Protein AF-A0A6G1CKS7-F1 (afdb_monomer)

pLDDT: mean 74.45, std 18.87, range [28.17, 95.81]

Organism: NCBI:txid110450

Secondary structure (DSSP, 8-state):
-----HHHHHHHHHHHHHHHHHHHHHHHHHHHHHHHHHHHTT-S-----EE--SS-TT-EE-HHHHHHHHHHHHHHHHHH--HHHHHHHHHHHHHHHHHHHHHHHHHHHHHTS---HHHHHHHHHHHHHHHHHHHHHHHTTHHHH--HHHHHHHHHHHHHHHHHHHHHHHHHHHHHT-B-HHHHHHHGGGS-PEEEEEEEEEE-S-SSSB-HHHHHHHHH--EEEEEEEEE-----S-S---------------

InterPro domains:
  IPR003855 Potassium transporter [PTHR30540] (6-242)
  IPR053951 K+ potassium transporter, integral membrane domain [PF02705] (7-181)

Foldseek 3Di:
DDPDDPVVVVVVVVVVVVVVVVVVVVVLLVVQVVQVVLVVVQLAPDFDWDDPDPPDPRPTDGPVSVVVVVVVVVCLCVVQVDPVLVVLQVLLLVLVVQLVVLVVVLVCCCPVVVDDVVVSVVSCVVRVVVSVVSNVVSVVCCVPRHCVVVVVVVVSNVNSVVSSVVVVVVVVVQVVLFDAVVVVLVCVVVLQAAEDADEAEAEDQDPHGDGNVVVVVSNPDRYDYQHYFYDHDDDDPDPDDDPDPPDPPRPRSD

Solvent-accessible surface area (backbone atoms only — not comparable to full-atom values): 14897 Å² total; per-residue (Å²): 143,75,97,62,61,73,74,56,54,57,52,53,52,53,52,52,52,52,48,54,54,53,53,50,54,52,50,55,54,49,49,49,53,52,52,52,53,36,34,74,70,50,33,39,77,91,71,75,73,46,73,79,46,98,85,46,101,76,54,69,45,44,67,68,59,53,53,52,51,51,53,51,50,50,49,51,54,69,69,58,74,40,70,68,45,50,51,46,24,48,50,40,48,52,40,51,53,50,50,53,50,53,53,50,49,46,49,42,41,49,75,74,66,62,53,60,69,66,59,48,50,50,49,45,51,63,52,46,50,56,45,50,53,52,36,51,63,37,55,76,44,27,91,84,52,30,50,63,51,56,52,52,49,51,53,53,50,49,54,30,50,54,43,28,51,52,51,52,51,50,52,51,50,48,63,74,45,49,40,51,63,68,60,56,62,69,46,53,82,78,60,74,67,44,76,40,97,45,78,42,80,45,80,38,92,50,95,73,58,44,60,48,67,55,59,56,49,60,76,74,44,67,68,40,50,72,42,65,47,71,46,55,84,76,92,64,103,57,98,76,70,79,91,70,82,82,63,83,68,78,71,78,86,124

Radius of gyration: 27.32 Å; Cα contacts (8 Å, |Δi|>4): 188; chains: 1; bounding box: 61×49×84 Å

Sequence (254 aa):
MTEYCPSIFWLVLVIATLEAIVGSQAVISATFSIVRQCTALGCFPRVKIVHTSRRIHGQIYSLEINWILMLLCIAITVGLRDTTLIGNTYRMACAGVMLVTTLLMALVIVFVWQYNRLVVALFLAAFGVMEAVYLSAALMKVPQDGWLPLALALVFIAVMYMWHYGTWRKHLFDVQRKVFLKWIHALGPSLGIVHVPRIDLIYTELSTGVLAIFSHFVTNLPAFHQVRVFICVKAIPVPHVRITVIAVSCGSMV

Mean predicted aligned error: 13.61 Å

Structure (mmCIF, N/CA/C/O backbone):
data_AF-A0A6G1CKS7-F1
#
_entry.id   AF-A0A6G1CKS7-F1
#
loop_
_atom_site.group_PDB
_atom_site.id
_atom_site.type_symbol
_atom_site.label_atom_id
_atom_site.label_alt_id
_atom_site.label_comp_id
_atom_site.label_asym_id
_atom_site.label_entity_id
_atom_site.label_seq_id
_atom_site.pdbx_PDB_ins_code
_atom_site.Cartn_x
_atom_site.Cartn_y
_atom_site.Cartn_z
_atom_site.occupancy
_atom_site.B_iso_or_equiv
_atom_site.auth_seq_id
_atom_site.auth_comp_id
_atom_site.auth_asym_id
_atom_site.auth_atom_id
_atom_site.pdbx_PDB_model_num
ATOM 1 N N . MET A 1 1 ? 20.222 4.028 -30.682 1.00 43.31 1 MET A N 1
ATOM 2 C CA . MET A 1 1 ? 18.844 4.238 -30.187 1.00 43.31 1 MET A CA 1
ATOM 3 C C . MET A 1 1 ? 18.456 5.666 -30.546 1.00 43.31 1 MET A C 1
ATOM 5 O O . MET A 1 1 ? 18.898 6.564 -29.856 1.00 43.31 1 MET A O 1
ATOM 9 N N . THR A 1 2 ? 17.778 5.983 -31.645 1.00 49.41 2 THR A N 1
ATOM 10 C CA . THR A 1 2 ? 16.990 5.168 -32.587 1.00 49.41 2 THR A CA 1
ATOM 11 C C . THR A 1 2 ? 16.600 6.038 -33.788 1.00 49.41 2 THR A C 1
ATOM 13 O O . THR A 1 2 ? 16.132 7.156 -33.589 1.00 49.41 2 THR A O 1
ATOM 16 N N . GLU A 1 3 ? 16.725 5.498 -35.002 1.00 54.19 3 GLU A N 1
ATOM 17 C CA . GLU A 1 3 ? 16.068 5.982 -36.226 1.00 54.19 3 GLU A CA 1
ATOM 18 C C . GLU A 1 3 ? 14.567 5.638 -36.184 1.00 54.19 3 GLU A C 1
ATOM 20 O O . GLU A 1 3 ? 14.098 4.726 -36.862 1.00 54.19 3 GLU A O 1
ATOM 25 N N . TYR A 1 4 ? 13.789 6.320 -35.341 1.00 60.38 4 TYR A N 1
ATOM 26 C CA . TYR A 1 4 ? 12.331 6.260 -35.456 1.00 60.38 4 TYR A CA 1
ATOM 27 C C . TYR A 1 4 ? 11.858 7.323 -36.445 1.00 60.38 4 TYR A C 1
ATOM 29 O O . TYR A 1 4 ? 12.259 8.482 -36.360 1.00 60.38 4 TYR A O 1
ATOM 37 N N . CYS A 1 5 ? 10.965 6.936 -37.359 1.00 62.97 5 CYS A N 1
ATOM 38 C CA . CYS A 1 5 ? 10.245 7.880 -38.207 1.00 62.97 5 CYS A CA 1
ATOM 39 C C . CYS A 1 5 ? 9.555 8.922 -37.299 1.00 62.97 5 CYS A C 1
ATOM 41 O O . CYS A 1 5 ? 8.820 8.519 -36.389 1.00 62.97 5 CYS A O 1
ATOM 43 N N . PRO A 1 6 ? 9.769 10.237 -37.500 1.00 73.69 6 PRO A N 1
ATOM 44 C CA . PRO A 1 6 ? 9.383 11.276 -36.539 1.00 73.69 6 PRO A CA 1
ATOM 45 C C . PRO A 1 6 ? 7.889 11.255 -36.182 1.00 73.69 6 PRO A C 1
ATOM 47 O O . PRO A 1 6 ? 7.521 11.581 -35.058 1.00 73.69 6 PRO A O 1
ATOM 50 N N . SER A 1 7 ? 7.026 10.789 -37.088 1.00 77.38 7 SER A N 1
ATOM 51 C CA . SER A 1 7 ? 5.586 10.637 -36.848 1.00 77.38 7 SER A CA 1
ATOM 52 C C . SER A 1 7 ? 5.227 9.567 -35.804 1.00 77.38 7 SER A C 1
ATOM 54 O O . SER A 1 7 ? 4.257 9.741 -35.072 1.00 77.38 7 SER A O 1
ATOM 56 N N . ILE A 1 8 ? 5.992 8.474 -35.701 1.00 87.81 8 ILE A N 1
ATOM 57 C CA . ILE A 1 8 ? 5.702 7.376 -34.757 1.00 87.81 8 ILE A CA 1
ATOM 58 C C . ILE A 1 8 ? 6.125 7.760 -33.336 1.00 87.81 8 ILE A C 1
ATOM 60 O O . ILE A 1 8 ? 5.448 7.405 -32.375 1.00 87.81 8 ILE A O 1
ATOM 64 N N . PHE A 1 9 ? 7.204 8.535 -33.196 1.00 88.50 9 PHE A N 1
ATOM 65 C CA . PHE A 1 9 ? 7.691 8.996 -31.896 1.00 88.50 9 PHE A CA 1
ATOM 66 C C . PHE A 1 9 ? 6.619 9.773 -31.116 1.00 88.50 9 PHE A C 1
ATOM 68 O O . PHE A 1 9 ? 6.359 9.468 -29.952 1.00 88.50 9 PHE A O 1
ATOM 75 N N . TRP A 1 10 ? 5.942 10.722 -31.772 1.00 89.44 10 TRP A N 1
ATOM 76 C CA . TRP A 1 10 ? 4.875 11.511 -31.150 1.00 89.44 10 TRP A CA 1
ATOM 77 C C . TRP A 1 10 ? 3.680 10.654 -30.725 1.00 89.44 10 TRP A C 1
ATOM 79 O O . TRP A 1 10 ? 3.138 10.858 -29.641 1.00 89.44 10 TRP A O 1
ATOM 89 N N . LEU A 1 11 ? 3.304 9.661 -31.535 1.00 92.62 11 LEU A N 1
ATOM 90 C CA . LEU A 1 11 ? 2.228 8.731 -31.194 1.00 92.62 11 LEU A CA 1
ATOM 91 C C . LEU A 1 11 ? 2.574 7.908 -29.944 1.00 92.62 11 LEU A C 1
ATOM 93 O O . LEU A 1 11 ? 1.766 7.814 -29.022 1.00 92.62 11 LEU A O 1
ATOM 97 N N . VAL A 1 12 ? 3.785 7.345 -29.890 1.00 92.62 12 VAL A N 1
ATOM 98 C CA . VAL A 1 12 ? 4.252 6.544 -28.747 1.00 92.62 12 VAL A CA 1
ATOM 99 C C . VAL A 1 12 ? 4.326 7.389 -27.478 1.00 92.62 12 VAL A C 1
ATOM 101 O O . VAL A 1 12 ? 3.911 6.923 -26.419 1.00 92.62 12 VAL A O 1
ATOM 104 N N . LEU A 1 13 ? 4.780 8.642 -27.575 1.00 92.62 13 LEU A N 1
ATOM 105 C CA . LEU A 1 13 ? 4.823 9.562 -26.438 1.00 92.62 13 LEU A CA 1
ATOM 106 C C . LEU A 1 13 ? 3.422 9.836 -25.871 1.00 92.62 13 LEU A C 1
ATOM 108 O O . LEU A 1 13 ? 3.230 9.797 -24.654 1.00 92.62 13 LEU A O 1
ATOM 112 N N . VAL A 1 14 ? 2.433 10.075 -26.740 1.00 94.81 14 VAL A N 1
ATOM 113 C CA . VAL A 1 14 ? 1.043 10.314 -26.318 1.00 94.81 14 VAL A CA 1
ATOM 114 C C . VAL A 1 14 ? 0.466 9.075 -25.637 1.00 94.81 14 VAL A C 1
ATOM 116 O O . VAL A 1 14 ? -0.097 9.183 -24.550 1.00 94.81 14 VAL A O 1
ATOM 119 N N . ILE A 1 15 ? 0.653 7.892 -26.228 1.00 95.31 15 ILE A N 1
ATOM 120 C CA . ILE A 1 15 ? 0.149 6.633 -25.662 1.00 95.31 15 ILE A CA 1
ATOM 121 C C . ILE A 1 15 ? 0.813 6.332 -24.311 1.00 95.31 15 ILE A C 1
ATOM 123 O O . ILE A 1 15 ? 0.109 6.015 -23.356 1.00 95.31 15 ILE A O 1
ATOM 127 N N . ALA A 1 16 ? 2.136 6.486 -24.198 1.00 94.38 16 ALA A N 1
ATOM 128 C CA . ALA A 1 16 ? 2.861 6.279 -22.943 1.00 94.38 16 ALA A CA 1
ATOM 129 C C . ALA A 1 16 ? 2.392 7.241 -21.839 1.00 94.38 16 ALA A C 1
ATOM 131 O O . ALA A 1 16 ? 2.238 6.848 -20.686 1.00 94.38 16 ALA A O 1
ATOM 132 N N . THR A 1 17 ? 2.105 8.498 -22.191 1.00 94.62 17 THR A N 1
ATOM 133 C CA . THR A 1 17 ? 1.590 9.483 -21.228 1.00 94.62 17 THR A CA 1
ATOM 134 C C . THR A 1 17 ? 0.177 9.128 -20.761 1.00 94.62 17 THR A C 1
ATOM 136 O O . THR A 1 17 ? -0.125 9.224 -19.572 1.00 94.62 17 THR A O 1
ATOM 139 N N . LEU A 1 18 ? -0.694 8.685 -21.674 1.00 95.81 18 LEU A N 1
ATOM 140 C CA . LEU A 1 18 ? -2.044 8.231 -21.329 1.00 95.81 18 LEU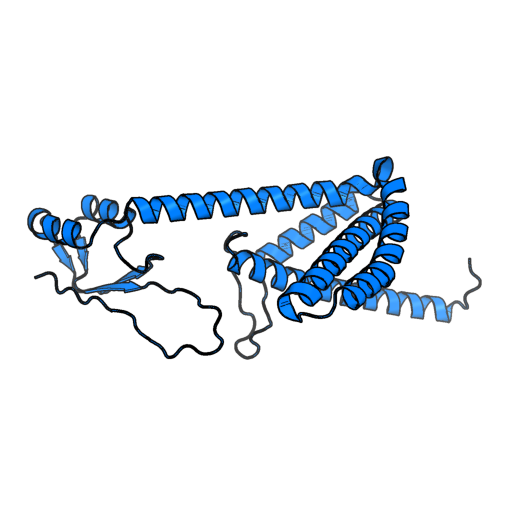 A CA 1
ATOM 141 C C . LEU A 1 18 ? -2.013 6.991 -20.428 1.00 95.81 18 LEU A C 1
ATOM 143 O O . LEU A 1 18 ? -2.764 6.929 -19.456 1.00 95.81 18 LEU A O 1
ATOM 147 N N . GLU A 1 19 ? -1.124 6.038 -20.710 1.00 95.69 19 GLU A N 1
ATOM 148 C CA . GLU A 1 19 ? -0.919 4.846 -19.882 1.00 95.69 19 GLU A CA 1
ATOM 149 C C . GLU A 1 19 ? -0.467 5.224 -18.465 1.00 95.69 19 GLU A C 1
ATOM 151 O O . GLU A 1 19 ? -1.100 4.801 -17.497 1.00 95.69 19 GLU A O 1
ATOM 156 N N . ALA A 1 20 ? 0.504 6.134 -18.331 1.00 93.62 20 ALA A N 1
ATOM 157 C CA . ALA A 1 20 ? 0.955 6.631 -17.032 1.00 93.62 20 ALA A CA 1
ATOM 158 C C . ALA A 1 20 ? -0.170 7.312 -16.223 1.00 93.62 20 ALA A C 1
ATOM 160 O O . ALA A 1 20 ? -0.253 7.143 -15.000 1.00 93.62 20 ALA A O 1
ATOM 161 N N . ILE A 1 21 ? -1.070 8.055 -16.884 1.00 95.25 21 ILE A N 1
ATOM 162 C CA . ILE A 1 21 ? -2.237 8.680 -16.236 1.00 95.25 21 ILE A CA 1
ATOM 163 C C . ILE A 1 21 ? -3.204 7.606 -15.724 1.00 95.25 21 ILE A C 1
ATOM 165 O O . ILE A 1 21 ? -3.618 7.655 -14.563 1.00 95.25 21 ILE A O 1
ATOM 169 N N . VAL A 1 22 ? -3.546 6.621 -16.560 1.00 95.69 22 VAL A N 1
ATOM 170 C CA . VAL A 1 22 ? -4.466 5.534 -16.189 1.00 95.69 22 VAL A CA 1
ATOM 171 C C . VAL A 1 22 ? -3.877 4.675 -15.067 1.00 95.69 22 VAL A C 1
ATOM 173 O O . VAL A 1 22 ? -4.571 4.393 -14.086 1.00 95.69 22 VAL A O 1
ATOM 176 N N . GLY A 1 23 ? -2.592 4.324 -15.155 1.00 94.00 23 GLY A N 1
ATOM 177 C CA . GLY A 1 23 ? -1.876 3.579 -14.120 1.00 94.00 23 GLY A CA 1
ATOM 178 C C . GLY A 1 23 ? -1.866 4.316 -12.780 1.00 94.00 23 GLY A C 1
ATOM 179 O O . GLY A 1 23 ? -2.170 3.726 -11.742 1.00 94.00 23 GLY A O 1
ATOM 180 N N . SER A 1 24 ? -1.627 5.631 -12.794 1.00 93.44 24 SER A N 1
ATOM 181 C CA . SER A 1 24 ? -1.665 6.460 -11.581 1.00 93.44 24 SER A CA 1
ATOM 182 C C . SER A 1 24 ? -3.048 6.451 -10.919 1.00 93.44 24 SER A C 1
ATOM 184 O O . SER A 1 24 ? -3.152 6.288 -9.702 1.00 93.44 24 SER A O 1
ATOM 186 N N . GLN A 1 25 ? -4.124 6.557 -11.707 1.00 92.50 25 GLN A N 1
ATOM 187 C CA . GLN A 1 25 ? -5.495 6.491 -11.185 1.00 92.50 25 GLN A CA 1
ATOM 188 C C . GLN A 1 25 ? -5.820 5.122 -10.575 1.00 92.50 25 GLN A C 1
ATOM 190 O O . GLN A 1 25 ? -6.440 5.049 -9.509 1.00 92.50 25 GLN A O 1
ATOM 195 N N . ALA A 1 26 ? -5.368 4.037 -11.209 1.00 92.06 26 ALA A N 1
ATOM 196 C CA . ALA A 1 26 ? -5.554 2.686 -10.693 1.00 92.06 26 ALA A CA 1
ATOM 197 C C . ALA A 1 26 ? -4.869 2.499 -9.328 1.00 92.06 26 ALA A C 1
ATOM 199 O O . ALA A 1 26 ? -5.488 1.971 -8.401 1.00 92.06 26 ALA A O 1
ATOM 200 N N . VAL A 1 27 ? -3.633 2.989 -9.171 1.00 92.50 27 VAL A N 1
ATOM 201 C CA . VAL A 1 27 ? -2.888 2.910 -7.903 1.00 92.50 27 VAL A CA 1
ATOM 202 C C . VAL A 1 27 ? -3.582 3.707 -6.799 1.00 92.50 27 VAL A C 1
ATOM 204 O O . VAL A 1 27 ? -3.787 3.168 -5.713 1.00 92.50 27 VAL A O 1
ATOM 207 N N . ILE A 1 28 ? -4.023 4.940 -7.076 1.00 91.44 28 ILE A N 1
ATOM 208 C CA . ILE A 1 28 ? -4.738 5.777 -6.095 1.00 91.44 28 ILE A CA 1
ATOM 209 C C . ILE A 1 28 ? -6.006 5.065 -5.599 1.00 91.44 28 ILE A C 1
ATOM 211 O O . ILE A 1 28 ? -6.234 4.941 -4.391 1.00 91.44 28 ILE A O 1
ATOM 215 N N . SER A 1 29 ? -6.810 4.528 -6.523 1.00 89.75 29 SER A N 1
ATOM 216 C CA . SER A 1 29 ? -8.027 3.788 -6.173 1.00 89.75 29 SER A CA 1
ATOM 217 C C . SER A 1 29 ? -7.725 2.506 -5.386 1.00 89.75 29 SER A C 1
ATOM 219 O O . SER A 1 29 ? -8.446 2.175 -4.440 1.00 89.75 29 SER A O 1
ATOM 221 N N . ALA A 1 30 ? -6.660 1.781 -5.744 1.00 90.19 30 ALA A N 1
ATOM 222 C CA . ALA A 1 30 ? -6.229 0.588 -5.021 1.00 90.19 30 ALA A CA 1
ATOM 223 C C . ALA A 1 30 ? -5.808 0.927 -3.582 1.00 90.19 30 ALA A C 1
ATOM 225 O O . ALA A 1 30 ? -6.226 0.243 -2.644 1.00 90.19 30 ALA A O 1
ATOM 226 N N . THR A 1 31 ? -5.068 2.024 -3.379 1.00 91.12 31 THR A N 1
ATOM 227 C CA . THR A 1 31 ? -4.674 2.492 -2.044 1.00 91.12 31 THR A CA 1
ATOM 228 C C . THR A 1 31 ? -5.889 2.789 -1.168 1.00 91.12 31 THR A C 1
ATOM 230 O O . THR A 1 31 ? -5.916 2.367 -0.012 1.00 91.12 31 THR A O 1
ATOM 233 N N . PHE A 1 32 ? -6.931 3.441 -1.695 1.00 88.06 32 PHE A N 1
ATOM 234 C CA . PHE A 1 32 ? -8.156 3.695 -0.924 1.00 88.06 32 PHE A CA 1
ATOM 235 C C . PHE A 1 32 ? -8.834 2.401 -0.454 1.00 88.06 32 PHE A C 1
ATOM 237 O O . PHE A 1 32 ? -9.297 2.323 0.687 1.00 88.06 32 PHE A O 1
ATOM 244 N N . SER A 1 33 ? -8.853 1.363 -1.297 1.00 87.69 33 SER A N 1
ATOM 245 C CA . SER A 1 33 ? -9.401 0.055 -0.925 1.00 87.69 33 SER A CA 1
ATOM 246 C C . SER A 1 33 ? -8.571 -0.632 0.165 1.00 87.69 33 SER A C 1
ATOM 248 O O . SER A 1 33 ? -9.143 -1.122 1.143 1.00 87.69 33 SER A O 1
ATOM 250 N N . ILE A 1 34 ? -7.238 -0.621 0.038 1.00 89.38 34 ILE A N 1
ATOM 251 C CA . ILE A 1 34 ? -6.319 -1.224 1.018 1.00 89.38 34 ILE A CA 1
ATOM 252 C C . ILE A 1 34 ? -6.445 -0.517 2.370 1.00 89.38 34 ILE A C 1
ATOM 254 O O . ILE A 1 34 ? -6.634 -1.175 3.389 1.00 89.38 34 ILE A O 1
ATOM 258 N N . VAL A 1 35 ? -6.438 0.820 2.397 1.00 88.25 35 VAL A N 1
ATOM 259 C CA . VAL A 1 35 ? -6.603 1.588 3.643 1.00 88.25 35 VAL A CA 1
ATOM 260 C C . VAL A 1 35 ? -7.935 1.259 4.313 1.00 88.25 35 VAL A C 1
ATOM 262 O O . VAL A 1 35 ? -7.966 1.019 5.518 1.00 88.25 35 VAL A O 1
ATOM 265 N N . ARG A 1 36 ? -9.031 1.159 3.548 1.00 83.69 36 ARG A N 1
ATOM 266 C CA . ARG A 1 36 ? -10.333 0.747 4.093 1.00 83.69 36 ARG A CA 1
ATOM 267 C C . ARG A 1 36 ? -10.268 -0.648 4.724 1.00 83.69 36 ARG A C 1
ATOM 269 O O . ARG A 1 36 ? -10.826 -0.842 5.802 1.00 83.69 36 ARG A O 1
ATOM 276 N N . GLN A 1 37 ? -9.612 -1.607 4.068 1.00 86.31 37 GLN A N 1
ATOM 277 C CA . GLN A 1 37 ? -9.426 -2.959 4.611 1.00 86.31 37 GLN A CA 1
ATOM 278 C C . GLN A 1 37 ? -8.604 -2.926 5.911 1.00 86.31 37 GLN A C 1
ATOM 280 O O . GLN A 1 37 ? -9.008 -3.534 6.899 1.00 86.31 37 GLN A O 1
ATOM 285 N N . CYS A 1 38 ? -7.525 -2.142 5.964 1.00 85.50 38 CYS A N 1
ATOM 286 C CA . CYS A 1 38 ? -6.709 -1.970 7.169 1.00 85.50 38 CYS A CA 1
ATOM 287 C C . CYS A 1 38 ? -7.478 -1.304 8.325 1.00 85.50 38 CYS A C 1
ATOM 289 O O . CYS A 1 38 ? -7.347 -1.724 9.475 1.00 85.50 38 CYS A O 1
ATOM 291 N N . THR A 1 39 ? -8.310 -0.292 8.047 1.00 82.44 39 THR A N 1
ATOM 292 C CA . THR A 1 39 ? -9.179 0.331 9.061 1.00 82.44 39 THR A CA 1
ATOM 293 C C . THR A 1 39 ? -10.246 -0.648 9.559 1.00 82.44 39 THR A C 1
ATOM 295 O O . THR A 1 39 ? -10.532 -0.666 10.754 1.00 82.44 39 THR A O 1
ATOM 298 N N . ALA A 1 40 ? -10.804 -1.498 8.687 1.00 81.12 40 ALA A N 1
ATOM 299 C CA . ALA A 1 40 ? -11.761 -2.536 9.084 1.00 81.12 40 ALA A CA 1
ATOM 300 C C . ALA A 1 40 ? -11.136 -3.603 10.003 1.00 81.12 40 ALA A C 1
ATOM 302 O O . ALA A 1 40 ? -11.819 -4.126 10.879 1.00 81.12 40 ALA A O 1
ATOM 303 N N . LEU A 1 41 ? -9.836 -3.877 9.847 1.00 81.75 41 LEU A N 1
ATOM 304 C CA . LEU A 1 41 ? -9.054 -4.743 10.739 1.00 81.75 41 LEU A CA 1
ATOM 305 C C . LEU A 1 41 ? -8.611 -4.043 12.041 1.00 81.75 41 LEU A C 1
ATOM 307 O O . LEU A 1 41 ? -8.008 -4.677 12.901 1.00 81.75 41 LEU A O 1
ATOM 311 N N . GLY A 1 42 ? -8.886 -2.743 12.210 1.00 76.81 42 GLY A N 1
ATOM 312 C CA . GLY A 1 42 ? -8.457 -1.963 13.379 1.00 76.81 42 GLY A CA 1
ATOM 313 C C . GLY A 1 42 ? -6.961 -1.619 13.398 1.00 76.81 42 GLY A C 1
ATOM 314 O O . GLY A 1 42 ? -6.458 -1.102 14.395 1.00 76.81 42 GLY A O 1
ATOM 315 N N . CYS A 1 43 ? -6.243 -1.877 12.302 1.00 76.69 43 CYS A N 1
ATOM 316 C CA . CYS A 1 43 ? -4.803 -1.646 12.184 1.00 76.69 43 CYS A CA 1
ATOM 317 C C . CYS A 1 43 ? -4.454 -0.210 11.762 1.00 76.69 43 CYS A C 1
ATOM 319 O O . CYS A 1 43 ? -3.301 0.193 11.867 1.00 76.69 43 CYS A O 1
ATOM 321 N N . PHE A 1 44 ? -5.428 0.574 11.296 1.00 79.12 44 PHE A N 1
ATOM 322 C CA . PHE A 1 44 ? -5.202 1.928 10.789 1.00 79.12 44 PHE A CA 1
ATOM 323 C C . PHE A 1 44 ? -6.150 2.943 11.445 1.00 79.12 44 PHE A C 1
ATOM 325 O O . PHE A 1 44 ? -7.301 2.583 11.733 1.00 79.12 44 PHE A O 1
ATOM 332 N N . PRO A 1 45 ? -5.721 4.206 11.660 1.00 75.62 45 PRO A N 1
ATOM 333 C CA . PRO A 1 45 ? -6.600 5.264 12.142 1.00 75.62 45 PRO A CA 1
ATOM 334 C C . PRO A 1 45 ? -7.867 5.400 11.308 1.00 75.62 45 PRO A C 1
ATOM 336 O O . PRO A 1 45 ? -7.882 5.135 10.105 1.00 75.62 45 PRO A O 1
ATOM 339 N N . ARG A 1 46 ? -8.960 5.807 11.965 1.00 66.75 46 ARG A N 1
ATOM 340 C CA . ARG A 1 46 ? -10.232 6.040 11.278 1.00 66.75 46 ARG A CA 1
ATOM 341 C C . ARG A 1 46 ? -10.074 7.244 10.359 1.00 66.75 46 ARG A C 1
ATOM 343 O O . ARG A 1 46 ? -10.038 8.380 10.819 1.00 66.75 46 ARG A O 1
ATOM 350 N N . VAL A 1 47 ? -9.990 6.977 9.062 1.00 68.88 47 VAL A N 1
ATOM 351 C CA . VAL A 1 47 ? -9.944 8.010 8.030 1.00 68.88 47 VAL A CA 1
ATOM 352 C C . VAL A 1 47 ? -11.371 8.390 7.642 1.00 68.88 47 VAL A C 1
ATOM 354 O O . VAL A 1 47 ? -12.251 7.531 7.554 1.00 68.88 47 VAL A O 1
ATOM 357 N N . LYS A 1 48 ? -11.626 9.684 7.428 1.00 58.47 48 LYS A N 1
ATOM 358 C CA . LYS A 1 48 ? -12.942 10.176 7.011 1.00 58.47 48 LYS A CA 1
ATOM 359 C C . LYS A 1 48 ? -13.217 9.752 5.567 1.00 58.47 48 LYS A C 1
ATOM 361 O O . LYS A 1 48 ? -12.673 10.324 4.628 1.00 58.47 48 LYS A O 1
ATOM 366 N N . ILE A 1 49 ? -14.088 8.762 5.401 1.00 60.66 49 ILE A N 1
ATOM 367 C CA . ILE A 1 49 ? -14.511 8.280 4.087 1.00 60.66 49 ILE A CA 1
ATOM 368 C C . ILE A 1 49 ? -15.641 9.173 3.573 1.00 60.66 49 ILE A C 1
ATOM 370 O O . ILE A 1 49 ? -16.705 9.254 4.192 1.00 60.66 49 ILE A O 1
ATOM 374 N N . VAL A 1 50 ? -15.426 9.826 2.431 1.00 60.66 50 VAL A N 1
ATOM 375 C CA . VAL A 1 50 ? -16.483 10.546 1.717 1.00 60.66 50 VAL A CA 1
ATOM 376 C C . VAL A 1 50 ? -17.028 9.613 0.641 1.00 60.66 50 VAL A C 1
ATOM 378 O O . VAL A 1 50 ? -16.316 9.188 -0.267 1.00 60.66 50 VAL A O 1
ATOM 381 N N . HIS A 1 51 ? -18.305 9.258 0.761 1.00 54.44 51 HIS A N 1
ATOM 382 C CA . HIS A 1 51 ? -18.991 8.467 -0.255 1.00 54.44 51 HIS A CA 1
ATOM 383 C C . HIS A 1 51 ? -19.398 9.404 -1.393 1.00 54.44 51 HIS A C 1
ATOM 385 O O . HIS A 1 51 ? -20.364 10.153 -1.266 1.00 54.44 51 HIS A O 1
ATOM 391 N N . THR A 1 52 ? -18.647 9.383 -2.494 1.00 51.81 52 THR A N 1
ATOM 392 C CA . THR A 1 52 ? -18.861 10.295 -3.632 1.00 51.81 52 THR A CA 1
ATOM 393 C C . THR A 1 52 ? -20.129 9.959 -4.431 1.00 51.81 52 THR A C 1
ATOM 395 O O . THR A 1 52 ? -20.644 10.816 -5.142 1.00 51.81 52 THR A O 1
ATOM 398 N N . SER A 1 53 ? -20.697 8.751 -4.299 1.00 43.62 53 SER A N 1
ATOM 399 C CA . SER A 1 53 ? -21.926 8.366 -5.009 1.00 43.62 53 SER A CA 1
ATOM 400 C C . SER A 1 53 ? -22.872 7.509 -4.163 1.00 43.62 53 SER A C 1
ATOM 402 O O . SER A 1 53 ? -22.463 6.521 -3.559 1.00 43.62 53 SER A O 1
ATOM 404 N N . ARG A 1 54 ? -24.172 7.849 -4.172 1.00 45.88 54 ARG A N 1
ATOM 405 C CA . ARG A 1 54 ? -25.258 7.055 -3.555 1.00 45.88 54 ARG A CA 1
ATOM 406 C C . ARG A 1 54 ? -25.604 5.773 -4.332 1.00 45.88 54 ARG A C 1
ATOM 408 O O . ARG A 1 54 ? -26.283 4.917 -3.776 1.00 45.88 54 ARG A O 1
ATOM 415 N N . ARG A 1 55 ? -25.191 5.641 -5.603 1.00 41.97 55 ARG A N 1
ATOM 416 C CA . ARG A 1 55 ? -25.577 4.510 -6.478 1.00 41.97 55 ARG A CA 1
ATOM 417 C C . ARG A 1 55 ? -24.522 3.407 -6.596 1.00 41.97 55 ARG A C 1
ATOM 419 O O . ARG A 1 55 ? -24.889 2.284 -6.915 1.00 41.97 55 ARG A O 1
ATOM 426 N N . ILE A 1 56 ? -23.241 3.692 -6.345 1.00 48.28 56 ILE A N 1
ATOM 427 C CA . ILE A 1 56 ? -22.141 2.732 -6.547 1.00 48.28 56 ILE A CA 1
ATOM 428 C C . ILE A 1 56 ? -21.399 2.531 -5.224 1.00 48.28 56 ILE A C 1
ATOM 430 O O . ILE A 1 56 ? -20.610 3.375 -4.809 1.00 48.28 56 ILE A O 1
ATOM 434 N N . HIS A 1 57 ? -21.607 1.377 -4.585 1.00 47.34 57 HIS A N 1
ATOM 435 C CA . HIS A 1 57 ? -20.999 0.986 -3.299 1.00 47.34 57 HIS A CA 1
ATOM 436 C C . HIS A 1 57 ? -19.467 0.742 -3.342 1.00 47.34 57 HIS A C 1
ATOM 438 O O . HIS A 1 57 ? -18.893 0.211 -2.393 1.00 47.34 57 HIS A O 1
ATOM 444 N N . GLY A 1 58 ? -18.788 1.132 -4.426 1.00 51.03 58 GLY A N 1
ATOM 445 C CA . GLY A 1 58 ? -17.344 0.950 -4.632 1.00 51.03 58 GLY A CA 1
ATOM 446 C C . GLY A 1 58 ? -16.549 2.241 -4.839 1.00 51.03 58 GLY A C 1
ATOM 447 O O . GLY A 1 58 ? -15.323 2.193 -4.831 1.00 51.03 58 GLY A O 1
ATOM 448 N N . GLN A 1 59 ? -17.207 3.394 -5.004 1.00 53.16 59 GLN A N 1
ATOM 449 C CA . GLN A 1 59 ? -16.519 4.656 -5.289 1.00 53.16 59 GLN A CA 1
ATOM 450 C C . GLN A 1 59 ? -16.166 5.375 -3.980 1.00 53.16 59 GLN A C 1
ATOM 452 O O . GLN A 1 59 ? -16.895 6.234 -3.481 1.00 53.16 59 GLN A O 1
ATOM 457 N N . ILE A 1 60 ? -15.058 4.939 -3.386 1.00 66.88 60 ILE A N 1
ATOM 458 C CA . ILE A 1 60 ? -14.554 5.413 -2.097 1.00 66.88 60 ILE A CA 1
ATOM 459 C C . ILE A 1 60 ? -13.505 6.478 -2.372 1.00 66.88 60 ILE A C 1
ATOM 461 O O . ILE A 1 60 ? -12.451 6.175 -2.921 1.00 66.88 60 ILE A O 1
ATOM 465 N N . TYR A 1 61 ? -13.790 7.717 -1.981 1.00 73.56 61 TYR A N 1
ATOM 466 C CA . TYR A 1 61 ? -12.824 8.805 -2.044 1.00 73.56 61 TYR A CA 1
ATOM 467 C C . TYR A 1 61 ? -12.435 9.227 -0.629 1.00 73.56 61 TYR A C 1
ATOM 469 O O . TYR A 1 61 ? -13.289 9.454 0.234 1.00 73.56 61 TYR A O 1
ATOM 477 N N . SER A 1 62 ? -11.130 9.329 -0.386 1.00 77.62 62 SER A N 1
ATOM 478 C CA . SER A 1 62 ? -10.587 9.772 0.894 1.00 77.62 62 SER A CA 1
ATOM 479 C C . SER A 1 62 ? -9.604 10.912 0.674 1.00 77.62 62 SER A C 1
ATOM 481 O O . SER A 1 62 ? -8.497 10.699 0.179 1.00 77.62 62 SER A O 1
ATOM 483 N N . LEU A 1 63 ? -10.013 12.120 1.071 1.00 80.25 63 LEU A N 1
ATOM 484 C CA . LEU A 1 63 ? -9.242 13.344 0.856 1.00 80.25 63 LEU A CA 1
ATOM 485 C C . LEU A 1 63 ? -7.861 13.274 1.526 1.00 80.25 63 LEU A C 1
ATOM 487 O O . LEU A 1 63 ? -6.859 13.562 0.882 1.00 80.25 63 LEU A O 1
ATOM 491 N N . GLU A 1 64 ? -7.804 12.809 2.776 1.00 83.75 64 GLU A N 1
ATOM 492 C CA . GLU A 1 64 ? -6.558 12.697 3.552 1.00 83.75 64 GLU A CA 1
ATOM 493 C C . GLU A 1 64 ? -5.525 11.789 2.870 1.00 83.75 64 GLU A C 1
ATOM 495 O O . GLU A 1 64 ? -4.351 12.129 2.760 1.00 83.75 64 GLU A O 1
ATOM 500 N N . ILE A 1 65 ? -5.967 10.638 2.349 1.00 87.75 65 ILE A N 1
ATOM 501 C CA . ILE A 1 65 ? -5.068 9.667 1.708 1.00 87.75 65 ILE A CA 1
ATOM 502 C C . ILE A 1 65 ? -4.549 10.213 0.381 1.00 87.75 65 ILE A C 1
ATOM 504 O O . ILE A 1 65 ? -3.382 10.010 0.062 1.00 87.75 65 ILE A O 1
ATOM 508 N N . ASN A 1 66 ? -5.380 10.944 -0.366 1.00 90.75 66 ASN A N 1
ATOM 509 C CA . ASN A 1 66 ? -4.954 11.582 -1.607 1.00 90.75 66 ASN A CA 1
ATOM 510 C C . ASN A 1 66 ? -3.850 12.626 -1.368 1.00 90.75 66 ASN A C 1
ATOM 512 O O . ASN A 1 66 ? -2.860 12.652 -2.094 1.00 90.75 66 ASN A O 1
ATOM 516 N N . TRP A 1 67 ? -3.981 13.446 -0.319 1.00 89.88 67 TRP A N 1
ATOM 517 C CA . TRP A 1 67 ? -2.944 14.411 0.060 1.00 89.88 67 TRP A CA 1
ATOM 518 C C . TRP A 1 67 ? -1.650 13.732 0.520 1.00 89.88 67 TRP A C 1
ATOM 520 O O . TRP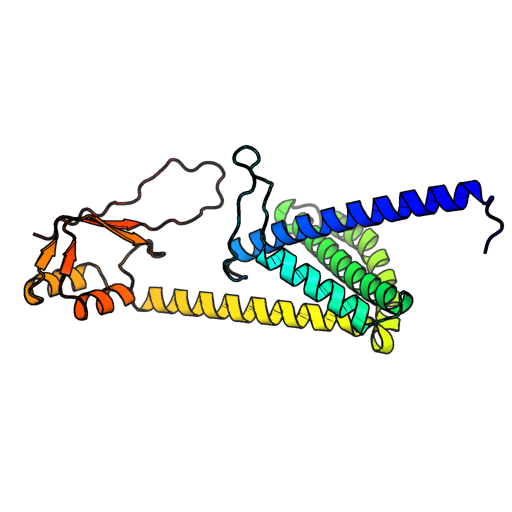 A 1 67 ? -0.569 14.151 0.108 1.00 89.88 67 TRP A O 1
ATOM 530 N N . ILE A 1 68 ? -1.745 12.658 1.311 1.00 91.19 68 ILE A N 1
ATOM 531 C CA . ILE A 1 68 ? -0.575 11.875 1.741 1.00 91.19 68 ILE A CA 1
ATOM 532 C C . ILE A 1 68 ? 0.132 11.239 0.536 1.00 91.19 68 ILE A C 1
ATOM 534 O O . ILE A 1 68 ? 1.354 11.330 0.436 1.00 91.19 68 ILE A O 1
ATOM 538 N N . LEU A 1 69 ? -0.619 10.633 -0.392 1.00 91.88 69 LEU A N 1
ATOM 539 C CA . LEU A 1 69 ? -0.084 10.065 -1.634 1.00 91.88 69 LEU A CA 1
ATOM 540 C C . LEU A 1 69 ? 0.639 11.130 -2.460 1.00 91.88 69 LEU A C 1
ATOM 542 O O . LEU A 1 69 ? 1.769 10.907 -2.883 1.00 91.88 69 LEU A O 1
ATOM 546 N N . MET A 1 70 ? 0.021 12.300 -2.641 1.00 92.88 70 MET A N 1
ATOM 547 C CA . MET A 1 70 ? 0.627 13.406 -3.379 1.00 92.88 70 MET A CA 1
ATOM 548 C C . MET A 1 70 ? 1.940 13.866 -2.734 1.00 92.88 70 MET A C 1
ATOM 550 O O . MET A 1 70 ? 2.951 13.981 -3.426 1.00 92.88 70 MET A O 1
ATOM 554 N N . LEU A 1 71 ? 1.948 14.088 -1.415 1.00 94.44 71 LEU A N 1
ATOM 555 C CA . LEU A 1 71 ? 3.147 14.500 -0.683 1.00 94.44 71 LEU A CA 1
ATOM 556 C C . LEU A 1 71 ? 4.265 13.455 -0.805 1.00 94.44 71 LEU A C 1
ATOM 558 O O . LEU A 1 71 ? 5.415 13.812 -1.046 1.00 94.44 71 LEU A O 1
ATOM 562 N N . LEU A 1 72 ? 3.924 12.171 -0.673 1.00 92.50 72 LEU A N 1
ATOM 563 C CA . LEU A 1 72 ? 4.875 11.068 -0.773 1.00 92.50 72 LEU A CA 1
ATOM 564 C C . LEU A 1 72 ? 5.459 10.945 -2.186 1.00 92.50 72 LEU A C 1
ATOM 566 O O . LEU A 1 72 ? 6.671 10.796 -2.326 1.00 92.50 72 LEU A O 1
ATOM 570 N N . CYS A 1 73 ? 4.633 11.061 -3.229 1.00 92.19 73 CYS A N 1
ATOM 571 C CA . CYS A 1 73 ? 5.101 11.073 -4.615 1.00 92.19 73 CYS A CA 1
ATOM 572 C C . CYS A 1 73 ? 6.074 12.231 -4.863 1.00 92.19 73 CYS A C 1
ATOM 574 O O . CYS A 1 73 ? 7.171 11.998 -5.363 1.00 92.19 73 CYS A O 1
ATOM 576 N N . ILE A 1 74 ? 5.723 13.455 -4.450 1.00 94.12 74 ILE A N 1
ATOM 577 C CA . ILE A 1 74 ? 6.602 14.627 -4.589 1.00 94.12 74 ILE A CA 1
ATOM 578 C C . ILE A 1 74 ? 7.913 14.411 -3.824 1.00 94.12 74 ILE A C 1
ATOM 580 O O . ILE A 1 74 ? 8.986 14.655 -4.373 1.00 94.12 74 ILE A O 1
ATOM 584 N N . ALA A 1 75 ? 7.850 13.916 -2.585 1.00 92.50 75 ALA A N 1
ATOM 585 C CA . ALA A 1 75 ? 9.032 13.660 -1.766 1.00 92.50 75 ALA A CA 1
ATOM 586 C C . ALA A 1 75 ? 9.978 12.633 -2.410 1.00 92.50 75 ALA A C 1
ATOM 588 O O . ALA A 1 75 ? 11.187 12.853 -2.439 1.00 92.50 75 ALA A O 1
ATOM 589 N N . ILE A 1 76 ? 9.442 11.544 -2.972 1.00 91.12 76 ILE A N 1
ATOM 590 C CA . ILE A 1 76 ? 10.228 10.512 -3.666 1.00 91.12 76 ILE A CA 1
ATOM 591 C C . ILE A 1 76 ? 10.848 11.083 -4.948 1.00 91.12 76 ILE A C 1
ATOM 593 O O . ILE A 1 76 ? 12.048 10.916 -5.168 1.00 91.12 76 ILE A O 1
ATOM 597 N N . THR A 1 77 ? 10.074 11.798 -5.771 1.00 91.12 77 THR A N 1
ATOM 598 C CA . THR A 1 77 ? 10.574 12.391 -7.022 1.00 91.12 77 THR A CA 1
ATOM 599 C C . THR A 1 77 ? 11.667 13.433 -6.765 1.00 91.12 77 THR A C 1
ATOM 601 O O . THR A 1 77 ? 12.699 13.417 -7.433 1.00 91.12 77 THR A O 1
ATOM 604 N N . VAL A 1 78 ? 11.481 14.312 -5.775 1.00 91.56 78 VAL A N 1
ATOM 605 C CA . VAL A 1 78 ? 12.457 15.357 -5.415 1.00 91.56 78 VAL A CA 1
ATOM 606 C C . VAL A 1 78 ? 13.670 14.789 -4.674 1.00 91.56 78 VAL A C 1
ATOM 60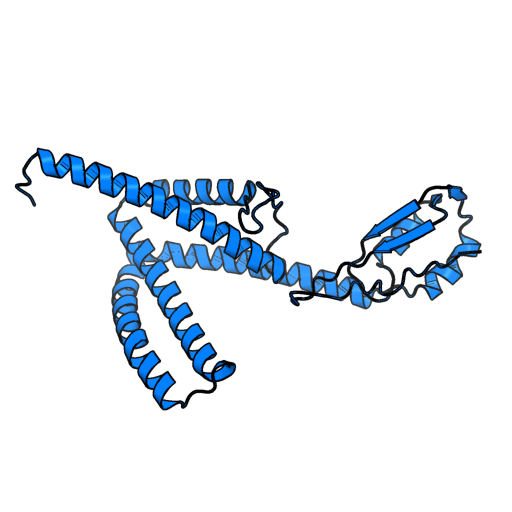8 O O . VAL A 1 78 ? 14.764 15.339 -4.809 1.00 91.56 78 VAL A O 1
ATOM 611 N N . GLY A 1 79 ? 13.486 13.723 -3.890 1.00 88.25 79 GLY A N 1
ATOM 612 C CA . GLY A 1 79 ? 14.537 13.097 -3.090 1.00 88.25 79 GLY A CA 1
ATOM 613 C C . GLY A 1 79 ? 15.503 12.245 -3.911 1.00 88.25 79 GLY A C 1
ATOM 614 O O . GLY A 1 79 ? 16.706 12.332 -3.694 1.00 88.25 79 GLY A O 1
ATOM 615 N N . LEU A 1 80 ? 14.998 11.454 -4.865 1.00 85.50 80 LEU A N 1
ATOM 616 C CA . LEU A 1 80 ? 15.838 10.584 -5.698 1.00 85.50 80 LEU A CA 1
ATOM 617 C C . LEU A 1 80 ? 16.442 11.314 -6.901 1.00 85.50 80 LEU A C 1
ATOM 619 O O . LEU A 1 80 ? 17.565 10.993 -7.261 1.00 85.50 80 LEU A O 1
ATOM 623 N N . ARG A 1 81 ? 15.722 12.273 -7.509 1.00 84.44 81 ARG A N 1
ATOM 624 C CA . ARG A 1 81 ? 16.096 13.087 -8.696 1.00 84.44 81 ARG A CA 1
ATOM 625 C C . ARG A 1 81 ? 16.520 12.337 -9.971 1.00 84.44 81 ARG A C 1
ATOM 627 O O . ARG A 1 81 ? 16.435 12.926 -11.043 1.00 84.44 81 ARG A O 1
ATOM 634 N N . ASP A 1 82 ? 16.872 11.058 -9.883 1.00 86.88 82 ASP A N 1
ATOM 635 C CA . ASP A 1 82 ? 17.275 10.194 -10.986 1.00 86.88 82 ASP A CA 1
ATOM 636 C C . ASP A 1 82 ? 16.222 9.124 -11.283 1.00 86.88 82 ASP A C 1
ATOM 638 O O . ASP A 1 82 ? 15.785 8.359 -10.415 1.00 86.88 82 ASP A O 1
ATOM 642 N N . THR A 1 83 ? 15.851 9.008 -12.557 1.00 87.00 83 THR A N 1
ATOM 643 C CA . THR A 1 83 ? 14.869 8.021 -13.035 1.00 87.00 83 THR A CA 1
ATOM 644 C C . THR A 1 83 ? 15.371 6.582 -12.908 1.00 87.00 83 THR A C 1
ATOM 646 O O . THR A 1 83 ? 14.578 5.665 -12.686 1.00 87.00 83 THR A O 1
ATOM 649 N N . THR A 1 84 ? 16.686 6.367 -12.986 1.00 86.88 84 THR A N 1
ATOM 650 C CA . THR A 1 84 ? 17.325 5.057 -12.796 1.00 86.88 84 THR A CA 1
ATOM 651 C C . THR A 1 84 ? 17.220 4.579 -11.347 1.00 86.88 84 THR A C 1
ATOM 653 O O . THR A 1 84 ? 16.889 3.411 -11.119 1.00 86.88 84 THR A O 1
ATOM 656 N N . LEU A 1 85 ? 17.426 5.480 -10.378 1.00 86.25 85 LEU A N 1
ATOM 657 C CA . LEU A 1 85 ? 17.288 5.204 -8.946 1.00 86.25 85 LEU A CA 1
ATOM 658 C C . LEU A 1 85 ? 15.829 4.913 -8.576 1.00 86.25 85 LEU A C 1
ATOM 660 O O . LEU A 1 85 ? 15.548 3.910 -7.914 1.00 86.25 85 LEU A O 1
ATOM 664 N N . ILE A 1 86 ? 14.891 5.726 -9.080 1.00 88.00 86 ILE A N 1
ATOM 665 C CA . ILE A 1 86 ? 13.444 5.510 -8.906 1.00 88.00 86 ILE A CA 1
ATOM 666 C C . ILE A 1 86 ? 13.037 4.142 -9.466 1.00 88.00 86 ILE A C 1
ATOM 668 O O . ILE A 1 86 ? 12.366 3.364 -8.785 1.00 88.00 86 ILE A O 1
ATOM 672 N N . GLY A 1 87 ? 13.487 3.807 -10.679 1.00 87.56 87 GLY A N 1
ATOM 673 C CA . GLY A 1 87 ? 13.202 2.515 -11.301 1.00 87.56 87 GLY A CA 1
ATOM 674 C C . GLY A 1 87 ? 13.772 1.339 -10.506 1.00 87.56 87 GLY A C 1
ATOM 675 O O . GLY A 1 87 ? 13.122 0.303 -10.374 1.00 87.56 87 GLY A O 1
ATOM 676 N N . ASN A 1 88 ? 14.964 1.487 -9.927 1.00 86.75 88 ASN A N 1
ATOM 677 C CA . ASN A 1 88 ? 15.564 0.440 -9.109 1.00 86.75 88 ASN A CA 1
ATOM 678 C C . ASN A 1 88 ? 14.821 0.218 -7.780 1.00 86.75 88 ASN A C 1
ATOM 680 O O . ASN A 1 88 ? 14.516 -0.921 -7.426 1.00 86.75 88 ASN A O 1
ATOM 684 N N . THR A 1 89 ? 14.472 1.311 -7.103 1.00 88.62 89 THR A N 1
ATOM 685 C CA . THR A 1 89 ? 13.619 1.346 -5.907 1.00 88.62 89 THR A CA 1
ATOM 686 C C . THR A 1 89 ? 12.271 0.665 -6.174 1.00 88.62 89 THR A C 1
ATOM 688 O O . THR A 1 89 ? 11.838 -0.193 -5.404 1.00 88.62 89 THR A O 1
ATOM 691 N N . TYR A 1 90 ? 11.629 0.981 -7.302 1.00 88.12 90 TYR A N 1
ATOM 692 C CA . TYR A 1 90 ? 10.356 0.378 -7.695 1.00 88.12 90 TYR A CA 1
ATOM 693 C C . TYR A 1 90 ? 10.472 -1.134 -7.933 1.00 88.12 90 TYR A C 1
ATOM 695 O O . TYR A 1 90 ? 9.661 -1.896 -7.410 1.00 88.12 90 TYR A O 1
ATOM 703 N N . ARG A 1 91 ? 11.518 -1.595 -8.641 1.00 88.62 91 ARG A N 1
ATOM 704 C CA . ARG A 1 91 ? 11.759 -3.036 -8.853 1.00 88.62 91 ARG A CA 1
ATOM 705 C C . ARG A 1 91 ? 11.876 -3.807 -7.542 1.00 88.62 91 ARG A C 1
ATOM 707 O O . ARG A 1 91 ? 11.309 -4.890 -7.439 1.00 88.62 91 ARG A O 1
ATOM 714 N N . MET A 1 92 ? 12.561 -3.249 -6.542 1.00 89.06 92 MET A N 1
ATOM 715 C CA . MET A 1 92 ? 12.678 -3.867 -5.217 1.00 89.06 92 MET A CA 1
ATOM 716 C C . MET A 1 92 ? 11.314 -3.980 -4.518 1.00 89.06 92 MET A C 1
ATOM 718 O O . MET A 1 92 ? 10.974 -5.039 -3.993 1.00 89.06 92 MET A O 1
ATOM 722 N N . ALA A 1 93 ? 10.503 -2.917 -4.553 1.00 90.50 93 ALA A N 1
ATOM 723 C CA . ALA A 1 93 ? 9.158 -2.931 -3.979 1.00 90.50 93 ALA A CA 1
ATOM 724 C C . ALA A 1 93 ? 8.248 -3.972 -4.662 1.00 90.50 93 ALA A C 1
ATOM 726 O O . ALA A 1 93 ? 7.574 -4.749 -3.982 1.00 90.50 93 ALA A O 1
ATOM 727 N N . CYS A 1 94 ? 8.272 -4.029 -5.998 1.00 90.75 94 CYS A N 1
ATOM 728 C CA . CYS A 1 94 ? 7.510 -4.997 -6.785 1.00 90.75 94 CYS A CA 1
ATOM 729 C C . CYS A 1 94 ? 7.949 -6.444 -6.529 1.00 90.75 94 CYS A C 1
ATOM 731 O O . CYS A 1 94 ? 7.098 -7.308 -6.335 1.00 90.75 94 CYS A O 1
ATOM 733 N N . ALA A 1 95 ? 9.256 -6.708 -6.460 1.00 91.31 95 ALA A N 1
ATOM 734 C CA . ALA A 1 95 ? 9.780 -8.031 -6.121 1.00 91.31 95 ALA A CA 1
ATOM 735 C C . ALA A 1 95 ? 9.287 -8.498 -4.740 1.00 91.31 95 ALA A C 1
ATOM 737 O O . ALA A 1 95 ? 8.869 -9.642 -4.576 1.00 91.31 95 ALA A O 1
ATOM 738 N N . GLY A 1 96 ? 9.292 -7.590 -3.756 1.00 90.62 96 GLY A N 1
ATOM 739 C CA . GLY A 1 96 ? 8.817 -7.874 -2.405 1.00 90.62 96 GLY A CA 1
ATOM 740 C C . GLY A 1 96 ? 7.323 -8.196 -2.350 1.00 90.62 96 GLY A C 1
ATOM 741 O O . GLY A 1 96 ? 6.938 -9.193 -1.742 1.00 90.62 96 GLY A O 1
ATOM 742 N N . VAL A 1 97 ? 6.472 -7.389 -2.999 1.00 92.38 97 VAL A N 1
ATOM 743 C CA . VAL A 1 97 ? 5.021 -7.654 -3.002 1.00 92.38 97 VAL A CA 1
ATOM 744 C C . VAL A 1 97 ? 4.684 -8.946 -3.745 1.00 92.38 97 VAL A C 1
ATOM 746 O O . VAL A 1 97 ? 3.864 -9.705 -3.241 1.00 92.38 97 VAL A O 1
ATOM 749 N N . MET A 1 98 ? 5.352 -9.237 -4.868 1.00 93.62 98 MET A N 1
ATOM 750 C CA . MET A 1 98 ? 5.168 -10.489 -5.614 1.00 93.62 98 MET A CA 1
ATOM 751 C C . MET A 1 98 ? 5.474 -11.702 -4.729 1.00 93.62 98 MET A C 1
ATOM 753 O O . MET A 1 98 ? 4.605 -12.555 -4.546 1.00 93.62 98 MET A O 1
ATOM 757 N N . LEU A 1 99 ? 6.627 -11.694 -4.051 1.00 93.06 99 LEU A N 1
ATOM 758 C CA . LEU A 1 99 ? 7.013 -12.762 -3.128 1.00 93.06 99 LEU A CA 1
ATOM 759 C C . LEU A 1 99 ? 5.994 -12.954 -1.999 1.00 93.06 99 LEU A C 1
ATOM 761 O O . LEU A 1 99 ? 5.576 -14.077 -1.717 1.00 93.06 99 LEU A O 1
ATOM 765 N N . VAL A 1 100 ? 5.547 -11.865 -1.365 1.00 93.88 100 VAL A N 1
ATOM 766 C CA . VAL A 1 100 ? 4.525 -11.943 -0.310 1.00 93.88 100 VAL A CA 1
ATOM 767 C C . VAL A 1 100 ? 3.218 -12.518 -0.857 1.00 93.88 100 VAL A C 1
ATOM 769 O O . VAL A 1 100 ? 2.612 -13.371 -0.208 1.00 93.88 100 VAL A O 1
ATOM 772 N N . THR A 1 101 ? 2.785 -12.103 -2.051 1.00 94.38 101 THR A N 1
ATOM 773 C CA . THR A 1 101 ? 1.561 -12.632 -2.664 1.00 94.38 101 THR A CA 1
ATOM 774 C C . THR A 1 101 ? 1.680 -14.104 -3.041 1.00 94.38 101 THR A C 1
ATOM 776 O O . THR A 1 101 ? 0.735 -14.849 -2.803 1.00 94.38 101 THR A O 1
ATOM 779 N N . THR A 1 102 ? 2.830 -14.556 -3.539 1.00 94.88 102 THR A N 1
ATOM 780 C CA . THR A 1 102 ? 3.067 -15.962 -3.895 1.00 94.88 102 THR A CA 1
ATOM 781 C C . THR A 1 102 ? 3.087 -16.852 -2.656 1.00 94.88 102 THR A C 1
ATOM 783 O O . THR A 1 102 ? 2.449 -17.908 -2.644 1.00 94.88 102 THR A O 1
ATOM 786 N N . LEU A 1 103 ? 3.712 -16.398 -1.564 1.00 93.88 103 LEU A N 1
ATOM 787 C CA . LEU A 1 103 ? 3.656 -17.087 -0.271 1.00 93.88 103 LEU A CA 1
ATOM 788 C C . LEU A 1 103 ? 2.228 -17.141 0.291 1.00 93.88 103 LEU A C 1
ATOM 790 O O . LEU A 1 103 ? 1.787 -18.190 0.763 1.00 93.88 103 LEU A O 1
ATOM 794 N N . LEU A 1 104 ? 1.483 -16.034 0.216 1.00 94.12 104 LEU A N 1
ATOM 795 C CA . LEU A 1 104 ? 0.097 -15.985 0.679 1.00 94.12 104 LEU A CA 1
ATOM 796 C C . LEU A 1 104 ? -0.812 -16.886 -0.168 1.00 94.12 104 LEU A C 1
ATOM 798 O O . LEU A 1 104 ? -1.649 -17.597 0.381 1.00 94.12 104 LEU A O 1
ATOM 802 N N . MET A 1 105 ? -0.623 -16.916 -1.488 1.00 93.50 105 MET A N 1
ATOM 803 C CA . MET A 1 105 ? -1.351 -17.819 -2.380 1.00 93.50 105 MET A CA 1
ATOM 804 C C . MET A 1 105 ? -1.032 -19.283 -2.084 1.00 93.50 105 MET A C 1
ATOM 806 O O . MET A 1 105 ? -1.951 -20.097 -2.015 1.00 93.50 105 MET A O 1
ATOM 810 N N . ALA A 1 106 ? 0.232 -19.623 -1.821 1.00 92.44 106 ALA A N 1
ATOM 811 C CA . ALA A 1 106 ? 0.601 -20.968 -1.387 1.00 92.44 106 ALA A CA 1
ATOM 812 C C . ALA A 1 106 ? -0.113 -21.354 -0.077 1.00 92.44 106 ALA A C 1
ATOM 814 O O . ALA A 1 106 ? -0.654 -22.456 0.027 1.00 92.44 106 ALA A O 1
ATOM 815 N N . LEU A 1 107 ? -0.199 -20.429 0.888 1.00 92.12 107 LEU A N 1
ATOM 816 C CA . LEU A 1 107 ? -0.958 -20.624 2.126 1.00 92.12 107 LEU A CA 1
ATOM 817 C C . LEU A 1 107 ? -2.451 -20.867 1.846 1.00 92.12 107 LEU A C 1
ATOM 819 O O . LEU A 1 107 ? -3.040 -21.786 2.411 1.00 92.12 107 LEU A O 1
ATOM 823 N N . VAL A 1 108 ? -3.063 -20.092 0.948 1.00 94.19 108 VAL A N 1
ATOM 824 C CA . VAL A 1 108 ? -4.476 -20.251 0.562 1.00 94.19 108 VAL A CA 1
ATOM 825 C C . VAL A 1 108 ? -4.731 -21.617 -0.079 1.00 94.19 108 VAL A C 1
ATOM 827 O O . VAL A 1 108 ? -5.700 -22.285 0.283 1.00 94.19 108 VAL A O 1
ATOM 830 N N . ILE A 1 109 ? -3.858 -22.081 -0.975 1.00 92.50 109 ILE A N 1
ATOM 831 C CA . ILE A 1 109 ? -4.010 -23.389 -1.632 1.00 92.50 109 ILE A CA 1
ATOM 832 C C . ILE A 1 109 ? -3.957 -24.529 -0.599 1.00 92.50 109 ILE A C 1
ATOM 834 O O . ILE A 1 109 ? -4.734 -25.481 -0.694 1.00 92.50 109 ILE A O 1
ATOM 838 N N . VAL A 1 110 ? -3.086 -24.416 0.412 1.00 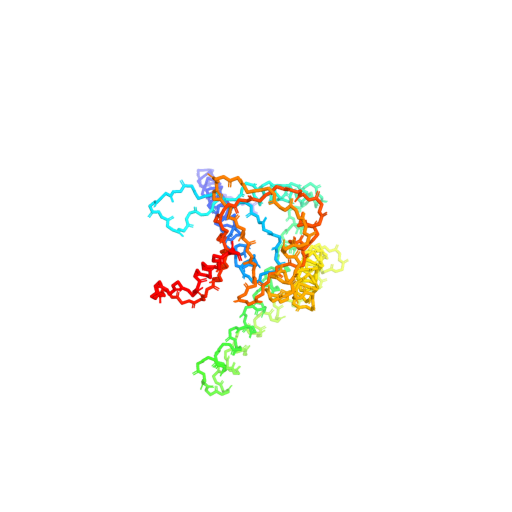91.94 110 VAL A N 1
ATOM 839 C CA . VAL A 1 110 ? -2.966 -25.403 1.497 1.00 91.94 110 VAL A CA 1
ATOM 840 C C . VAL A 1 110 ? -4.175 -25.362 2.432 1.00 91.94 110 VAL A C 1
ATOM 842 O O . VAL A 1 110 ? -4.798 -26.390 2.671 1.00 91.94 110 VAL A O 1
ATOM 845 N N . PHE A 1 111 ? -4.504 -24.192 2.983 1.00 91.19 111 PHE A N 1
ATOM 846 C CA . PHE A 1 111 ? -5.465 -24.078 4.084 1.00 91.19 111 PHE A CA 1
ATOM 847 C C . PHE A 1 111 ? -6.914 -23.934 3.624 1.00 91.19 111 PHE A C 1
ATOM 849 O O . PHE A 1 111 ? -7.813 -24.449 4.285 1.00 91.19 111 PHE A O 1
ATOM 856 N N . VAL A 1 112 ? -7.164 -23.245 2.512 1.00 92.19 112 VAL A N 1
ATOM 857 C CA . VAL A 1 112 ? -8.528 -22.979 2.032 1.00 92.19 112 VAL A CA 1
ATOM 858 C C . VAL A 1 112 ? -8.957 -24.038 1.028 1.00 92.19 112 VAL A C 1
ATOM 860 O O . VAL A 1 112 ? -10.059 -24.565 1.136 1.00 92.19 112 VAL A O 1
ATOM 863 N N . TRP A 1 113 ? -8.099 -24.359 0.056 1.00 91.62 113 TRP A N 1
ATOM 864 C CA . TRP A 1 113 ? -8.450 -25.300 -1.014 1.00 91.62 113 TRP A CA 1
ATOM 865 C C . TRP A 1 113 ? -8.083 -26.754 -0.713 1.00 91.62 113 TRP A C 1
ATOM 867 O O . TRP A 1 113 ? -8.594 -27.642 -1.388 1.00 91.62 113 TRP A O 1
ATOM 877 N N . GLN A 1 114 ? -7.246 -27.007 0.300 1.00 88.06 114 GLN A N 1
ATOM 878 C CA . GLN A 1 114 ? -6.887 -28.357 0.753 1.00 88.06 114 GLN A CA 1
ATOM 879 C C . GLN A 1 114 ? -6.318 -29.248 -0.374 1.00 88.06 114 GLN A C 1
ATOM 881 O O . GLN A 1 114 ? -6.512 -30.464 -0.383 1.00 88.06 114 GLN A O 1
ATOM 886 N N . TYR A 1 115 ? -5.607 -28.658 -1.344 1.00 90.06 115 TYR A N 1
ATOM 887 C CA . TYR A 1 115 ? -4.954 -29.422 -2.413 1.00 90.06 115 TYR A CA 1
ATOM 888 C C . TYR A 1 115 ? -3.730 -30.194 -1.901 1.00 90.06 115 TYR A C 1
ATOM 890 O O . TYR A 1 115 ? -3.123 -29.862 -0.882 1.00 90.06 115 TYR A O 1
ATOM 898 N N . ASN A 1 116 ? -3.328 -31.227 -2.650 1.00 91.19 116 ASN A N 1
ATOM 899 C CA . ASN A 1 116 ? -2.164 -32.038 -2.303 1.00 91.19 116 ASN A CA 1
ATOM 900 C C . ASN A 1 116 ? -0.876 -31.189 -2.260 1.00 91.19 116 ASN A C 1
ATOM 902 O O . ASN A 1 116 ? -0.662 -30.313 -3.102 1.00 91.19 116 ASN A O 1
ATOM 906 N N . ARG A 1 117 ? 0.029 -31.504 -1.322 1.00 90.12 117 ARG A N 1
ATOM 907 C CA . ARG A 1 117 ? 1.302 -30.792 -1.102 1.00 90.12 117 ARG A CA 1
ATOM 908 C C . ARG A 1 117 ? 2.171 -30.719 -2.360 1.00 90.12 117 ARG A C 1
ATOM 910 O O . ARG A 1 117 ? 2.904 -29.752 -2.525 1.00 90.12 117 ARG A O 1
ATOM 917 N N . LEU A 1 118 ? 2.056 -31.699 -3.260 1.00 91.38 118 LEU A N 1
ATOM 918 C CA . LEU A 1 118 ? 2.749 -31.700 -4.552 1.00 91.38 118 LEU A CA 1
ATOM 919 C C . LEU A 1 118 ? 2.333 -30.531 -5.454 1.00 91.38 118 LEU A C 1
ATOM 921 O O . LEU A 1 118 ? 3.188 -29.922 -6.084 1.00 91.38 118 LEU A O 1
ATOM 925 N N . VAL A 1 119 ? 1.044 -30.181 -5.487 1.00 91.50 119 VAL A N 1
ATOM 926 C CA . VAL A 1 119 ? 0.537 -29.064 -6.304 1.00 91.50 119 VAL A CA 1
ATOM 927 C C . VAL A 1 119 ? 1.054 -27.735 -5.760 1.00 91.50 119 VAL A C 1
ATOM 929 O O . VAL A 1 119 ? 1.488 -26.876 -6.521 1.00 91.50 119 VAL A O 1
ATOM 932 N N . VAL A 1 120 ? 1.073 -27.595 -4.433 1.00 92.31 120 VAL A N 1
ATOM 933 C CA . VAL A 1 120 ? 1.616 -26.413 -3.749 1.00 92.31 120 VAL A CA 1
ATOM 934 C C . VAL A 1 120 ? 3.116 -26.287 -3.997 1.00 92.31 120 VAL A C 1
ATOM 936 O O . VAL A 1 120 ? 3.588 -25.205 -4.330 1.00 92.31 120 VAL A O 1
ATOM 939 N N . ALA A 1 121 ? 3.862 -27.389 -3.872 1.00 92.44 121 ALA A N 1
ATOM 940 C CA . ALA A 1 121 ? 5.296 -27.411 -4.134 1.00 92.44 121 ALA A CA 1
ATOM 941 C C . ALA A 1 121 ? 5.610 -27.064 -5.596 1.00 92.44 121 ALA A C 1
ATOM 943 O O . ALA A 1 121 ? 6.520 -26.282 -5.844 1.00 92.44 121 ALA A O 1
ATOM 944 N N . LEU A 1 122 ? 4.832 -27.582 -6.554 1.00 94.44 122 LEU A N 1
ATOM 945 C CA . LEU A 1 122 ? 4.987 -27.261 -7.973 1.00 94.44 122 LEU A CA 1
ATOM 946 C C . LEU A 1 122 ? 4.694 -25.783 -8.258 1.00 94.44 122 LEU A C 1
ATOM 948 O O . LEU A 1 122 ? 5.470 -25.130 -8.950 1.00 94.44 122 LEU A O 1
ATOM 952 N N . PHE A 1 123 ? 3.607 -25.244 -7.700 1.00 93.81 123 PHE A N 1
ATOM 953 C CA . PHE A 1 123 ? 3.268 -23.825 -7.812 1.00 93.81 123 PHE A CA 1
ATOM 954 C C . PHE A 1 123 ? 4.379 -22.940 -7.234 1.00 93.81 123 PHE A C 1
ATOM 956 O O . PHE A 1 123 ? 4.863 -22.027 -7.901 1.00 93.81 123 PHE A O 1
ATOM 963 N N . LEU A 1 124 ? 4.831 -23.248 -6.016 1.00 93.44 124 LEU A N 1
ATOM 964 C CA . LEU A 1 124 ? 5.877 -22.485 -5.346 1.00 93.44 124 LEU A CA 1
ATOM 965 C C . LEU A 1 124 ? 7.221 -22.605 -6.072 1.00 93.44 124 LEU A C 1
ATOM 967 O O . LEU A 1 124 ? 7.961 -21.633 -6.129 1.00 93.44 124 LEU A O 1
ATOM 971 N N . ALA A 1 125 ? 7.531 -23.757 -6.668 1.00 93.50 125 ALA A N 1
ATOM 972 C CA . ALA A 1 125 ? 8.721 -23.913 -7.495 1.00 93.50 125 ALA A CA 1
ATOM 973 C C . ALA A 1 125 ? 8.629 -23.075 -8.780 1.00 93.50 125 ALA A C 1
ATOM 975 O O . ALA A 1 125 ? 9.577 -22.374 -9.116 1.00 93.50 125 ALA A O 1
ATOM 976 N N . ALA A 1 126 ? 7.491 -23.096 -9.478 1.00 93.25 126 ALA A N 1
ATOM 977 C CA . ALA A 1 126 ? 7.322 -22.362 -10.730 1.00 93.25 126 ALA A CA 1
ATOM 978 C C . ALA A 1 126 ? 7.403 -20.837 -10.536 1.00 93.25 126 ALA A C 1
ATOM 980 O O . ALA A 1 126 ? 8.158 -20.163 -11.236 1.00 93.25 126 ALA A O 1
ATOM 981 N N . PHE A 1 127 ? 6.656 -20.291 -9.571 1.00 93.50 127 PHE A N 1
ATOM 982 C CA . PHE A 1 127 ? 6.612 -18.846 -9.325 1.00 93.50 127 PHE A CA 1
ATOM 983 C C . PHE A 1 127 ? 7.737 -18.379 -8.399 1.00 93.50 127 PHE A C 1
ATOM 985 O O . PHE A 1 127 ? 8.423 -17.402 -8.694 1.00 93.50 127 PHE A O 1
ATOM 992 N N . GLY A 1 128 ? 7.995 -19.115 -7.319 1.00 92.81 128 GLY A N 1
ATOM 993 C CA . GLY A 1 128 ? 8.984 -18.737 -6.314 1.00 92.81 128 GLY A CA 1
ATOM 994 C C . GLY A 1 128 ? 10.421 -18.764 -6.827 1.00 92.81 128 GLY A C 1
ATOM 995 O O . GLY A 1 128 ? 11.206 -17.922 -6.409 1.00 92.81 128 GLY A O 1
ATOM 996 N N . VAL A 1 129 ? 10.788 -19.653 -7.762 1.00 93.31 129 VAL A N 1
ATOM 997 C CA . VAL A 1 129 ? 12.140 -19.631 -8.362 1.00 93.31 129 VAL A CA 1
ATOM 998 C C . VAL A 1 129 ? 12.333 -18.381 -9.220 1.00 93.31 129 VAL A C 1
ATOM 1000 O O . VAL A 1 129 ? 13.341 -17.691 -9.075 1.00 93.31 129 VAL A O 1
ATOM 1003 N N . MET A 1 130 ? 11.358 -18.050 -10.071 1.00 92.19 130 MET A N 1
ATOM 1004 C CA . MET A 1 130 ? 11.396 -16.841 -10.903 1.00 92.19 130 MET A CA 1
ATOM 1005 C C . MET A 1 130 ? 11.493 -15.575 -10.044 1.00 92.19 130 MET A C 1
ATOM 1007 O O . MET A 1 130 ? 12.328 -14.704 -10.293 1.00 92.19 130 MET A O 1
ATOM 1011 N N . GLU A 1 131 ? 10.684 -15.499 -8.989 1.00 93.94 131 GLU A N 1
ATOM 1012 C CA . GLU A 1 131 ? 10.703 -14.388 -8.040 1.00 93.94 131 GLU A CA 1
ATOM 1013 C C . GLU A 1 131 ? 11.997 -14.337 -7.224 1.00 93.94 131 GLU A C 1
ATOM 1015 O O . GLU A 1 131 ? 12.531 -13.252 -7.018 1.00 93.94 131 GLU A O 1
ATOM 1020 N N . ALA A 1 132 ? 12.550 -15.478 -6.805 1.00 91.31 132 ALA A N 1
ATOM 1021 C CA . ALA A 1 132 ? 13.816 -15.534 -6.079 1.00 91.31 132 ALA A CA 1
ATOM 1022 C C . ALA A 1 132 ? 14.985 -15.039 -6.938 1.00 91.31 132 ALA A C 1
ATOM 1024 O O . ALA A 1 132 ? 15.845 -14.315 -6.436 1.00 91.31 132 ALA A O 1
ATOM 1025 N N . VAL A 1 133 ? 15.005 -15.365 -8.234 1.00 92.38 133 VAL A N 1
ATOM 1026 C CA . VAL A 1 133 ? 15.992 -14.826 -9.183 1.00 92.38 133 VAL A CA 1
ATOM 1027 C C . VAL A 1 133 ? 15.825 -13.311 -9.320 1.00 92.38 133 VAL A C 1
ATOM 1029 O O . VAL A 1 133 ? 16.804 -12.568 -9.224 1.00 92.38 133 VAL A O 1
ATOM 1032 N N . TYR A 1 134 ? 14.588 -12.836 -9.481 1.00 90.12 134 TYR A N 1
ATOM 1033 C CA . TYR A 1 134 ? 14.298 -11.408 -9.609 1.00 90.12 134 TYR A CA 1
ATOM 1034 C C . TYR A 1 134 ? 14.658 -10.619 -8.340 1.00 90.12 134 TYR A C 1
ATOM 1036 O O . TYR A 1 134 ? 15.289 -9.563 -8.412 1.00 90.12 134 TYR A O 1
ATOM 1044 N N . LEU A 1 135 ? 14.323 -11.160 -7.167 1.00 90.56 135 LEU A N 1
ATOM 1045 C CA . LEU A 1 135 ? 14.653 -10.583 -5.871 1.00 90.56 135 LEU A CA 1
ATOM 1046 C C . LEU A 1 135 ? 16.162 -10.585 -5.637 1.00 90.56 135 LEU A C 1
ATOM 1048 O O . LEU A 1 135 ? 16.690 -9.598 -5.142 1.00 90.56 135 LEU A O 1
ATOM 1052 N N . SER A 1 136 ? 16.864 -11.649 -6.028 1.00 89.38 136 SER A N 1
ATOM 1053 C CA . SER A 1 136 ? 18.326 -11.722 -5.926 1.00 89.38 136 SER A CA 1
ATOM 1054 C C . SER A 1 136 ? 18.988 -10.619 -6.758 1.00 89.38 136 SER A C 1
ATOM 1056 O O . SER A 1 136 ? 19.861 -9.912 -6.257 1.00 89.38 136 SER A O 1
ATOM 1058 N N . ALA A 1 137 ? 18.512 -10.386 -7.987 1.00 89.06 137 ALA A N 1
ATOM 1059 C CA . ALA A 1 137 ? 18.971 -9.277 -8.825 1.00 89.06 137 ALA A CA 1
ATOM 1060 C C . ALA A 1 137 ? 18.647 -7.895 -8.219 1.00 89.06 137 ALA A C 1
ATOM 1062 O O . ALA A 1 137 ? 19.453 -6.967 -8.325 1.00 89.06 137 ALA A O 1
ATOM 1063 N N . ALA A 1 138 ? 17.490 -7.749 -7.565 1.00 86.44 138 ALA A N 1
ATOM 1064 C CA . ALA A 1 138 ? 17.110 -6.517 -6.874 1.00 86.44 138 ALA A CA 1
ATOM 1065 C C . ALA A 1 138 ? 17.957 -6.270 -5.608 1.00 86.44 138 ALA A C 1
ATOM 1067 O O . ALA A 1 138 ? 18.417 -5.147 -5.391 1.00 86.44 138 ALA A O 1
ATOM 1068 N N . LEU A 1 139 ? 18.230 -7.317 -4.818 1.00 84.69 139 LEU A N 1
ATOM 1069 C CA . LEU A 1 139 ? 19.011 -7.277 -3.576 1.00 84.69 139 LEU A CA 1
ATOM 1070 C C . LEU A 1 139 ? 20.456 -6.829 -3.805 1.00 84.69 139 LEU A C 1
ATOM 1072 O O . LEU A 1 139 ? 20.987 -6.074 -2.995 1.00 84.69 139 LEU A O 1
ATOM 1076 N N . MET A 1 140 ? 21.075 -7.209 -4.928 1.00 83.06 140 MET A N 1
ATOM 1077 C CA . MET A 1 140 ? 22.435 -6.762 -5.264 1.00 83.06 140 MET A CA 1
ATOM 1078 C C . MET A 1 140 ? 22.557 -5.234 -5.371 1.00 83.06 140 MET A C 1
ATOM 1080 O O . MET A 1 140 ? 23.632 -4.691 -5.136 1.00 83.06 140 MET A O 1
ATOM 1084 N N . LYS A 1 141 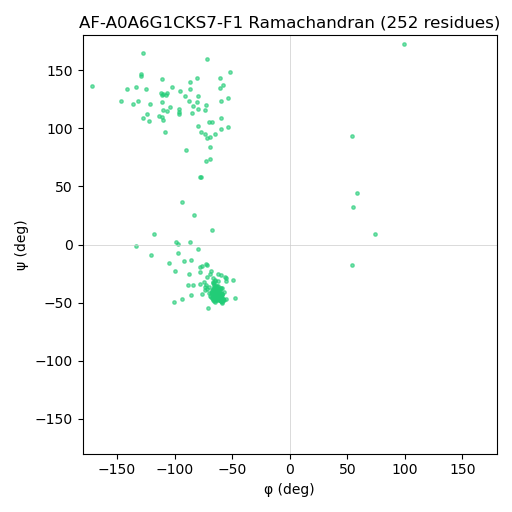? 21.463 -4.531 -5.690 1.00 78.44 141 LYS A N 1
ATOM 1085 C CA . LYS A 1 141 ? 21.431 -3.064 -5.794 1.00 78.44 141 LYS A CA 1
ATOM 1086 C C . LYS A 1 141 ? 20.869 -2.365 -4.549 1.00 78.44 141 LYS A C 1
ATOM 1088 O O . LYS A 1 141 ? 20.764 -1.139 -4.537 1.00 78.44 141 LYS A O 1
ATOM 1093 N N . VAL A 1 142 ? 20.512 -3.109 -3.498 1.00 76.31 142 VAL A N 1
ATOM 1094 C CA . VAL A 1 142 ? 19.967 -2.543 -2.250 1.00 76.31 142 VAL A CA 1
ATOM 1095 C C . VAL A 1 142 ? 20.950 -1.645 -1.494 1.00 76.31 142 VAL A C 1
ATOM 1097 O O . VAL A 1 142 ? 20.507 -0.573 -1.080 1.00 76.31 142 VAL A O 1
ATOM 1100 N N . PRO A 1 143 ? 22.244 -1.998 -1.331 1.00 69.38 143 PRO A N 1
ATOM 1101 C CA . PRO A 1 143 ? 23.165 -1.215 -0.501 1.00 69.38 143 PRO A CA 1
ATOM 1102 C C . PRO A 1 143 ? 23.404 0.217 -0.989 1.00 69.38 143 PRO A C 1
ATOM 1104 O O . PRO A 1 143 ? 23.756 1.074 -0.187 1.00 69.38 143 PRO A O 1
ATOM 1107 N N . GLN A 1 144 ? 23.227 0.471 -2.286 1.00 70.25 144 GLN A N 1
ATOM 1108 C CA . GLN A 1 144 ? 23.433 1.790 -2.886 1.00 70.25 144 GLN A CA 1
ATOM 1109 C C . GLN A 1 144 ? 22.096 2.513 -3.097 1.00 70.25 144 GLN A C 1
ATO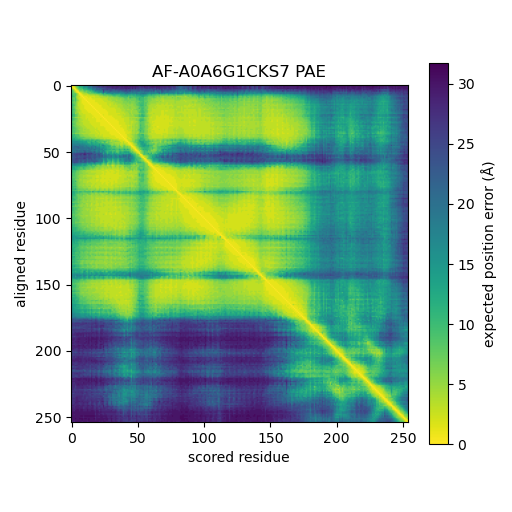M 1111 O O . GLN A 1 144 ? 21.921 3.627 -2.611 1.00 70.25 144 GLN A O 1
ATOM 1116 N N . ASP A 1 145 ? 21.107 1.844 -3.705 1.00 72.31 145 ASP A N 1
ATOM 1117 C CA . ASP A 1 145 ? 19.976 2.552 -4.324 1.00 72.31 145 ASP A CA 1
ATOM 1118 C C . ASP A 1 145 ? 18.590 1.975 -3.977 1.00 72.31 145 ASP A C 1
ATOM 1120 O O . ASP A 1 145 ? 17.575 2.461 -4.473 1.00 72.31 145 ASP A O 1
ATOM 1124 N N . GLY A 1 146 ? 18.519 0.895 -3.187 1.00 73.31 146 GLY A N 1
ATOM 1125 C CA . GLY A 1 146 ? 17.285 0.116 -2.975 1.00 73.31 146 GLY A CA 1
ATOM 1126 C C . GLY A 1 146 ? 16.761 0.083 -1.538 1.00 73.31 146 GLY A C 1
ATOM 1127 O O . GLY A 1 146 ? 15.853 -0.692 -1.244 1.00 73.31 146 GLY A O 1
ATOM 1128 N N . TRP A 1 147 ? 17.317 0.889 -0.632 1.00 83.81 147 TRP A N 1
ATOM 1129 C CA . TRP A 1 147 ? 16.931 0.908 0.786 1.00 83.81 147 TRP A CA 1
ATOM 1130 C C . TRP A 1 147 ? 15.625 1.675 1.059 1.00 83.81 147 TRP A C 1
ATOM 1132 O O . TRP A 1 147 ? 14.938 1.398 2.045 1.00 83.81 147 TRP A O 1
ATOM 1142 N N . LEU A 1 148 ? 15.248 2.610 0.179 1.00 88.19 148 LEU A N 1
ATOM 1143 C CA . LEU A 1 148 ? 14.107 3.505 0.386 1.00 88.19 148 LEU A CA 1
ATOM 1144 C C . LEU A 1 148 ? 12.754 2.781 0.567 1.00 88.19 148 LEU A C 1
ATOM 1146 O O . LEU A 1 148 ? 12.046 3.120 1.518 1.00 88.19 148 LEU A O 1
ATOM 1150 N N . PRO A 1 149 ? 12.366 1.777 -0.252 1.00 89.56 149 PRO A N 1
ATOM 1151 C CA . PRO A 1 149 ? 11.101 1.062 -0.060 1.00 89.56 149 PRO A CA 1
ATOM 1152 C C . PRO A 1 149 ? 11.053 0.312 1.268 1.00 89.56 149 PRO A C 1
ATOM 1154 O O . PRO A 1 149 ? 10.001 0.250 1.898 1.00 89.56 149 PRO A O 1
ATOM 1157 N N . LEU A 1 150 ? 12.190 -0.243 1.701 1.00 88.69 150 LEU A N 1
ATOM 1158 C CA . LEU A 1 150 ? 12.296 -0.972 2.961 1.00 88.69 150 LEU A CA 1
ATOM 1159 C C . LEU A 1 150 ? 12.136 -0.021 4.151 1.00 88.69 150 LEU A C 1
ATOM 1161 O O . LEU A 1 150 ? 11.372 -0.312 5.069 1.00 88.69 150 LEU A O 1
ATOM 1165 N N . ALA A 1 151 ? 12.799 1.137 4.110 1.00 90.81 151 ALA A N 1
ATOM 1166 C CA . ALA A 1 151 ? 12.644 2.175 5.125 1.00 90.81 151 ALA A CA 1
ATOM 1167 C C . ALA A 1 151 ? 11.195 2.680 5.193 1.00 90.81 151 ALA A C 1
ATOM 1169 O O . ALA A 1 151 ? 10.616 2.767 6.276 1.00 90.81 151 ALA A O 1
ATOM 1170 N N . LEU A 1 152 ? 10.575 2.943 4.040 1.00 91.19 152 LEU A N 1
ATOM 1171 C CA . LEU A 1 152 ? 9.184 3.379 3.968 1.00 91.19 152 LEU A CA 1
ATOM 1172 C C . LEU A 1 152 ? 8.223 2.309 4.515 1.00 91.19 152 LEU A C 1
ATOM 1174 O O . LEU A 1 152 ? 7.332 2.626 5.302 1.00 91.19 152 LEU A O 1
ATOM 1178 N N . ALA A 1 153 ? 8.432 1.037 4.161 1.00 91.44 153 ALA A N 1
ATOM 1179 C CA . ALA A 1 153 ? 7.657 -0.082 4.690 1.00 91.44 153 ALA A CA 1
ATOM 1180 C C . ALA A 1 153 ? 7.790 -0.205 6.216 1.00 91.44 153 ALA A C 1
ATOM 1182 O O . ALA A 1 153 ? 6.781 -0.379 6.898 1.00 91.44 153 ALA A O 1
ATOM 1183 N N . LEU A 1 154 ? 8.999 -0.050 6.767 1.00 92.38 154 LEU A N 1
ATOM 1184 C CA . LEU A 1 154 ? 9.230 -0.055 8.215 1.00 92.38 154 LEU A CA 1
ATOM 1185 C C . LEU A 1 154 ? 8.479 1.078 8.923 1.00 92.38 154 LEU A C 1
ATOM 1187 O O . LEU A 1 154 ? 7.868 0.839 9.963 1.00 92.38 154 LEU A O 1
ATOM 1191 N N . VAL A 1 155 ? 8.461 2.284 8.347 1.00 93.44 155 VAL A N 1
ATOM 1192 C CA . VAL A 1 155 ? 7.690 3.415 8.887 1.00 93.44 155 VAL A CA 1
ATOM 1193 C C . VAL A 1 155 ? 6.193 3.099 8.901 1.00 93.44 155 VAL A C 1
ATOM 1195 O O . VAL A 1 155 ? 5.545 3.261 9.936 1.00 93.44 155 VAL A O 1
ATOM 1198 N N . PHE A 1 156 ? 5.632 2.592 7.798 1.00 90.19 156 PHE A N 1
ATOM 1199 C CA . PHE A 1 156 ? 4.213 2.220 7.749 1.00 90.19 156 PHE A CA 1
ATOM 1200 C C . PHE A 1 156 ? 3.866 1.089 8.726 1.00 90.19 156 PHE A C 1
ATOM 1202 O O . PHE A 1 156 ? 2.842 1.169 9.406 1.00 90.19 156 PHE A O 1
ATOM 1209 N N . ILE A 1 157 ? 4.724 0.071 8.848 1.00 91.44 157 ILE A N 1
ATOM 1210 C CA . ILE A 1 157 ? 4.555 -1.015 9.822 1.00 91.44 157 ILE A CA 1
ATOM 1211 C C . ILE A 1 157 ? 4.589 -0.466 11.250 1.00 91.44 157 ILE A C 1
ATOM 1213 O O . ILE A 1 157 ? 3.742 -0.847 12.054 1.00 91.44 157 ILE A O 1
ATOM 1217 N N . ALA A 1 158 ? 5.506 0.449 11.570 1.00 92.94 158 ALA A N 1
ATOM 1218 C CA . ALA A 1 158 ? 5.591 1.057 12.895 1.00 92.94 158 ALA A CA 1
ATOM 1219 C C . ALA A 1 158 ? 4.319 1.845 13.247 1.00 92.94 158 ALA A C 1
ATOM 1221 O O . ALA A 1 158 ? 3.769 1.667 14.334 1.00 92.94 158 ALA A O 1
ATOM 1222 N N . VAL A 1 159 ? 3.805 2.656 12.314 1.00 90.25 159 VAL A N 1
ATOM 1223 C CA . VAL A 1 159 ? 2.544 3.398 12.489 1.00 90.25 159 VAL A CA 1
ATOM 1224 C C . VAL A 1 159 ? 1.371 2.438 12.700 1.00 90.25 159 VAL A C 1
ATOM 1226 O O . VAL A 1 159 ? 0.597 2.604 13.645 1.00 90.25 159 VAL A O 1
ATOM 1229 N N . MET A 1 160 ? 1.263 1.406 11.859 1.00 88.31 160 MET A N 1
ATOM 1230 C CA . MET A 1 160 ? 0.209 0.394 11.945 1.00 88.31 160 MET A CA 1
ATOM 1231 C C . MET A 1 160 ? 0.270 -0.375 13.274 1.00 88.31 160 MET A C 1
ATOM 1233 O O . MET A 1 160 ? -0.746 -0.561 13.944 1.00 88.31 160 MET A O 1
ATOM 1237 N N . TYR A 1 161 ? 1.471 -0.780 13.691 1.00 89.62 161 TYR A N 1
ATOM 1238 C CA . TYR A 1 161 ? 1.704 -1.496 14.940 1.00 89.62 161 TYR A CA 1
ATOM 1239 C C . TYR A 1 161 ? 1.359 -0.637 16.159 1.00 89.62 161 TYR A C 1
ATOM 1241 O O . TYR A 1 161 ? 0.632 -1.089 17.044 1.00 89.62 161 TYR A O 1
ATOM 1249 N N . MET A 1 162 ? 1.820 0.617 16.190 1.00 90.12 162 MET A N 1
ATOM 1250 C CA . MET A 1 162 ? 1.541 1.550 17.282 1.00 90.12 162 MET A CA 1
ATOM 1251 C C . MET A 1 162 ? 0.040 1.831 17.410 1.00 90.12 162 MET A C 1
ATOM 1253 O O . MET A 1 162 ? -0.498 1.833 18.520 1.00 90.12 162 MET A O 1
ATOM 1257 N N . TRP A 1 163 ? -0.655 2.000 16.281 1.00 88.31 163 TRP A N 1
ATOM 1258 C CA . TRP A 1 163 ? -2.099 2.218 16.265 1.00 88.31 163 TRP A CA 1
ATOM 1259 C C . TRP A 1 163 ? -2.883 0.995 16.743 1.00 88.31 163 TRP A C 1
ATOM 1261 O O . TRP A 1 163 ? -3.764 1.107 17.604 1.00 88.31 163 TRP A O 1
ATOM 1271 N N . HIS A 1 164 ? -2.545 -0.183 16.217 1.00 86.44 164 HIS A N 1
ATOM 1272 C CA . HIS A 1 164 ? -3.167 -1.438 16.618 1.00 86.44 164 HIS A CA 1
ATOM 1273 C C . HIS A 1 164 ? -2.956 -1.698 18.115 1.00 86.44 164 HIS A C 1
ATOM 1275 O O . HIS A 1 164 ? -3.902 -2.001 18.839 1.00 86.44 164 HIS A O 1
ATOM 1281 N N . TYR A 1 165 ? -1.733 -1.496 18.607 1.00 87.38 165 TYR A N 1
ATOM 1282 C CA . TYR A 1 165 ? -1.401 -1.636 20.020 1.00 87.38 165 TYR A CA 1
ATOM 1283 C C . TYR A 1 165 ? -2.193 -0.668 20.909 1.00 87.38 165 TYR A C 1
ATOM 1285 O O . TYR A 1 165 ? -2.741 -1.085 21.931 1.00 87.38 165 TYR A O 1
ATOM 1293 N N . GLY A 1 166 ? -2.309 0.606 20.515 1.00 86.75 166 GLY A N 1
ATOM 1294 C CA . GLY A 1 166 ? -3.100 1.603 21.239 1.00 86.75 166 GLY A CA 1
ATOM 1295 C C . GLY A 1 166 ? -4.591 1.258 21.280 1.00 86.75 166 GLY A C 1
ATOM 1296 O O . GLY A 1 166 ? -5.215 1.309 22.342 1.00 86.75 166 GLY A O 1
ATOM 1297 N N . THR A 1 167 ? -5.150 0.829 20.147 1.00 80.69 167 THR A N 1
ATOM 1298 C CA . THR A 1 167 ? -6.556 0.407 20.039 1.00 80.69 167 THR A CA 1
ATOM 1299 C C . THR A 1 167 ? -6.826 -0.831 20.894 1.00 80.69 167 THR A C 1
ATOM 1301 O O . THR A 1 167 ? -7.798 -0.868 21.648 1.00 80.69 167 THR A O 1
ATOM 1304 N N . TRP A 1 168 ? -5.924 -1.813 20.853 1.00 82.81 168 TRP A N 1
ATOM 1305 C CA . TRP A 1 168 ? -5.999 -3.023 21.664 1.00 82.81 168 TRP A CA 1
ATOM 1306 C C . TRP A 1 168 ? -5.926 -2.726 23.167 1.00 82.81 168 TRP A C 1
ATOM 1308 O O . TRP A 1 168 ? -6.742 -3.220 23.946 1.00 82.81 168 TRP A O 1
ATOM 1318 N N . ARG A 1 169 ? -4.991 -1.863 23.586 1.00 81.50 169 ARG A N 1
ATOM 1319 C CA . ARG A 1 169 ? -4.849 -1.406 24.978 1.00 81.50 169 ARG A CA 1
ATOM 1320 C C . ARG A 1 169 ? -6.099 -0.677 25.468 1.00 81.50 169 ARG A C 1
ATOM 1322 O O . ARG A 1 169 ? -6.561 -0.965 26.570 1.00 81.50 169 ARG A O 1
ATOM 1329 N N . LYS A 1 170 ? -6.662 0.226 24.657 1.00 78.31 170 LYS A N 1
ATOM 1330 C CA . LYS A 1 170 ? -7.920 0.919 24.972 1.00 78.31 170 LYS A CA 1
ATOM 1331 C C . LYS A 1 170 ? -9.066 -0.076 25.144 1.00 78.31 170 LYS A C 1
ATOM 1333 O O . LYS A 1 170 ? -9.758 -0.030 26.154 1.00 78.31 170 LYS A O 1
ATOM 1338 N N . HIS A 1 171 ? -9.213 -1.009 24.207 1.00 74.00 171 HIS A N 1
ATOM 1339 C CA . HIS A 1 171 ? -10.247 -2.036 24.274 1.00 74.00 171 HIS A CA 1
ATOM 1340 C C . HIS A 1 171 ? -10.115 -2.900 25.540 1.00 74.00 171 HIS A C 1
ATOM 1342 O O . HIS A 1 171 ? -11.100 -3.138 26.234 1.00 74.00 171 HIS A O 1
ATOM 1348 N N . LEU A 1 172 ? -8.897 -3.325 25.895 1.00 76.88 172 LEU A N 1
ATOM 1349 C CA . LEU A 1 172 ? -8.643 -4.045 27.146 1.00 76.88 172 LEU A CA 1
ATOM 1350 C C . LEU A 1 172 ? -9.021 -3.215 28.377 1.00 76.88 172 LEU A C 1
ATOM 1352 O O . LEU A 1 172 ? -9.656 -3.740 29.288 1.00 76.88 172 LEU A O 1
ATOM 1356 N N . PHE A 1 173 ? -8.669 -1.929 28.405 1.00 75.56 173 PHE A N 1
ATOM 1357 C CA . PHE A 1 173 ? -9.019 -1.035 29.510 1.00 75.56 173 PHE A CA 1
ATOM 1358 C C . PHE A 1 173 ? -10.538 -0.875 29.666 1.00 75.56 173 PHE A C 1
ATOM 1360 O O . PHE A 1 173 ? -11.053 -0.984 30.780 1.00 75.56 173 PHE A O 1
ATOM 1367 N N . ASP A 1 174 ? -11.260 -0.705 28.556 1.00 69.88 174 ASP A N 1
ATOM 1368 C CA . ASP A 1 174 ? -12.723 -0.599 28.544 1.00 69.88 174 ASP A CA 1
ATOM 1369 C C . ASP A 1 174 ? -13.405 -1.907 28.982 1.00 69.88 174 ASP A C 1
ATOM 1371 O O . ASP A 1 174 ? -14.441 -1.876 29.647 1.00 69.88 174 ASP A O 1
ATOM 1375 N N . VAL A 1 175 ? -12.814 -3.070 28.676 1.00 69.88 175 VAL A N 1
ATOM 1376 C CA . VAL A 1 175 ? -13.317 -4.375 29.137 1.00 69.88 175 VAL A CA 1
ATOM 1377 C C . VAL A 1 175 ? -13.054 -4.605 30.628 1.00 69.88 175 VAL A C 1
ATOM 1379 O O . VAL A 1 175 ? -13.915 -5.158 31.312 1.00 69.88 175 VAL A O 1
ATOM 1382 N N . GLN A 1 176 ? -11.893 -4.192 31.139 1.00 68.00 176 GLN A N 1
ATOM 1383 C CA . GLN A 1 176 ? -11.517 -4.372 32.547 1.00 68.00 176 GLN A CA 1
ATOM 1384 C C . GLN A 1 176 ? -12.280 -3.418 33.475 1.00 68.00 176 GLN A C 1
ATOM 1386 O O . GLN A 1 176 ? -12.696 -3.813 34.559 1.00 68.00 176 GLN A O 1
ATOM 1391 N N . ARG A 1 177 ? -12.535 -2.176 33.041 1.00 59.53 177 ARG A N 1
ATOM 1392 C CA . ARG A 1 177 ? -13.369 -1.201 33.768 1.00 59.53 177 ARG A CA 1
ATOM 1393 C C . ARG A 1 177 ? -14.830 -1.216 33.318 1.00 59.53 177 ARG A C 1
ATOM 1395 O O . ARG A 1 177 ? -15.487 -0.176 33.278 1.00 59.53 177 ARG A O 1
ATOM 1402 N N . LYS A 1 178 ? -15.370 -2.392 33.005 1.00 57.00 178 LYS A N 1
ATOM 1403 C CA . LYS A 1 178 ? -16.814 -2.547 32.821 1.00 57.00 178 LYS A CA 1
ATOM 1404 C C . LYS A 1 178 ? -17.526 -2.167 34.110 1.00 57.00 178 LYS A C 1
ATOM 1406 O O . LYS A 1 178 ? -17.487 -2.902 35.093 1.00 57.00 178 LYS A O 1
ATOM 1411 N N . VAL A 1 179 ? -18.209 -1.030 34.097 1.00 57.53 179 VAL A N 1
ATOM 1412 C CA . VAL A 1 179 ? -19.120 -0.687 35.181 1.00 57.53 179 VAL A CA 1
ATOM 1413 C C . VAL A 1 179 ? -20.402 -1.466 34.919 1.00 57.53 179 VAL A C 1
ATOM 1415 O O . VAL A 1 179 ? -21.053 -1.304 33.881 1.00 57.53 179 VAL A O 1
ATOM 1418 N N . PHE A 1 180 ? -20.743 -2.375 35.832 1.00 55.31 180 PHE A N 1
ATOM 1419 C CA . PHE A 1 180 ? -22.024 -3.067 35.766 1.00 55.31 180 PHE A CA 1
ATOM 1420 C C . PHE A 1 180 ? -23.145 -2.032 35.863 1.00 55.31 180 PHE A C 1
ATOM 1422 O O . PHE A 1 180 ? -23.129 -1.187 36.758 1.00 55.31 180 PHE A O 1
ATOM 1429 N N . LEU A 1 181 ? -24.165 -2.149 35.005 1.00 56.09 181 LEU A N 1
ATOM 1430 C CA . LEU A 1 181 ? -25.382 -1.328 35.092 1.00 56.09 181 LEU A CA 1
ATOM 1431 C C . LEU A 1 181 ? -25.975 -1.315 36.514 1.00 56.09 181 LEU A C 1
ATOM 1433 O O . LEU A 1 181 ? -26.518 -0.301 36.940 1.00 56.09 181 LEU A O 1
ATOM 1437 N N . LYS A 1 182 ? -25.801 -2.409 37.271 1.00 56.06 182 LYS A N 1
ATOM 1438 C CA . LYS A 1 182 ? -26.211 -2.528 38.678 1.00 56.06 182 LYS A CA 1
ATOM 1439 C C . LYS A 1 182 ? -25.565 -1.483 39.599 1.00 56.06 182 LYS A C 1
ATOM 1441 O O . LYS A 1 182 ? -26.241 -0.983 40.487 1.00 56.06 182 LYS A O 1
ATOM 1446 N N . TRP A 1 183 ? -24.296 -1.128 39.385 1.00 61.00 183 TRP A N 1
ATOM 1447 C CA . TRP A 1 183 ? -23.603 -0.117 40.195 1.00 61.00 183 TRP A CA 1
ATOM 1448 C C . TRP A 1 183 ? -24.121 1.298 39.902 1.00 61.00 183 TRP A C 1
ATOM 1450 O O . TRP A 1 183 ? -24.338 2.077 40.822 1.00 61.00 183 TRP A O 1
ATOM 1460 N N . ILE A 1 184 ? -24.421 1.604 38.633 1.00 59.56 184 ILE A N 1
ATOM 1461 C CA . ILE A 1 184 ? -25.033 2.886 38.240 1.00 59.56 184 ILE A CA 1
ATO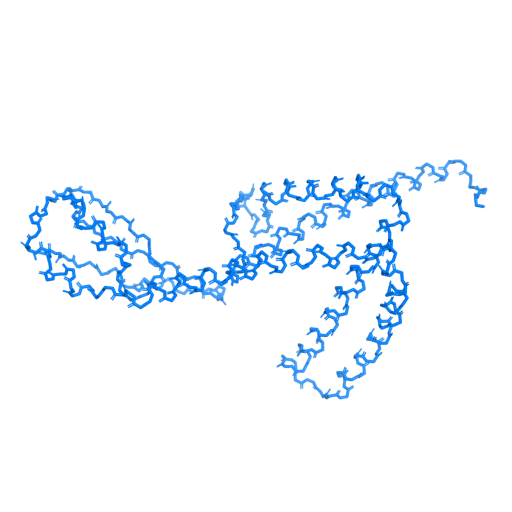M 1462 C C . ILE A 1 184 ? -26.463 2.998 38.795 1.00 59.56 184 ILE A C 1
ATOM 1464 O O . ILE A 1 184 ? -26.853 4.061 39.268 1.00 59.56 184 ILE A O 1
ATOM 1468 N N . HIS A 1 185 ? -27.229 1.902 38.790 1.00 56.44 185 HIS A N 1
ATOM 1469 C CA . HIS A 1 185 ? -28.571 1.865 39.381 1.00 56.44 185 HIS A CA 1
ATOM 1470 C C . HIS A 1 185 ? -28.550 2.096 40.901 1.00 56.44 185 HIS A C 1
ATOM 1472 O O . HIS A 1 185 ? -29.428 2.765 41.427 1.00 56.44 185 HIS A O 1
ATOM 1478 N N . ALA A 1 186 ? -27.527 1.596 41.603 1.00 60.53 186 ALA A N 1
ATOM 1479 C CA . ALA A 1 186 ? -27.359 1.812 43.042 1.00 60.53 186 ALA A CA 1
ATOM 1480 C C . ALA A 1 186 ? -26.943 3.254 43.405 1.00 60.53 186 ALA A C 1
ATOM 1482 O O . ALA A 1 186 ? -27.259 3.719 44.494 1.00 60.53 186 ALA A O 1
ATOM 1483 N N . LEU A 1 187 ? -26.255 3.965 42.504 1.00 58.38 187 LEU A N 1
ATOM 1484 C CA . LEU A 1 187 ? -25.834 5.360 42.704 1.00 58.38 187 LEU A CA 1
ATOM 1485 C C . LEU A 1 187 ? -26.892 6.391 42.282 1.00 58.38 187 LEU A C 1
ATOM 1487 O O . LEU A 1 187 ? -26.905 7.496 42.818 1.00 58.38 187 LEU A O 1
ATOM 1491 N N . GLY A 1 188 ? -27.789 6.033 41.358 1.00 58.47 188 GLY A N 1
ATOM 1492 C CA . GLY A 1 188 ? -28.857 6.905 40.849 1.00 58.47 188 GLY A CA 1
ATOM 1493 C C . GLY A 1 188 ? -29.674 7.656 41.919 1.00 58.47 188 GLY A C 1
ATOM 1494 O O . GLY A 1 188 ? -29.835 8.867 41.772 1.00 58.47 188 GLY A O 1
ATOM 1495 N N . PRO A 1 189 ? -30.126 7.012 43.016 1.00 57.22 189 PRO A N 1
ATOM 1496 C CA . PRO A 1 189 ? -30.957 7.662 44.036 1.00 57.22 189 PRO A CA 1
ATOM 1497 C C . PRO A 1 189 ? -30.225 8.732 44.856 1.00 57.22 189 PRO A C 1
ATOM 1499 O O . PRO A 1 189 ? -30.859 9.614 45.424 1.00 57.22 189 PRO A O 1
ATOM 1502 N N . SER A 1 190 ? -28.891 8.663 44.936 1.00 56.81 190 SER A N 1
ATOM 1503 C CA . SER A 1 190 ? -28.095 9.504 45.838 1.00 56.81 190 SER A CA 1
ATOM 1504 C C . SER A 1 190 ? -27.507 10.750 45.167 1.00 56.81 190 SER A C 1
ATOM 1506 O O . SER A 1 190 ? -26.925 11.581 45.860 1.00 56.81 190 SER A O 1
ATOM 1508 N N . LEU A 1 191 ? -27.625 10.884 43.838 1.00 58.19 191 LEU A N 1
ATOM 1509 C CA . LEU A 1 191 ? -26.969 11.950 43.066 1.00 58.19 191 LEU A CA 1
ATOM 1510 C C . LEU A 1 191 ? -27.849 13.179 42.761 1.00 58.19 191 LEU A C 1
ATOM 1512 O O . LEU A 1 191 ? -27.354 14.108 42.131 1.00 58.19 191 LEU A O 1
ATOM 1516 N N . GLY A 1 192 ? -29.117 13.230 43.193 1.00 51.09 192 GLY A N 1
ATOM 1517 C CA . GLY A 1 192 ? -29.964 14.423 42.997 1.00 51.09 192 GLY A CA 1
ATOM 1518 C C . GLY A 1 192 ? -30.120 14.816 41.520 1.00 51.09 192 GLY A C 1
ATOM 1519 O O . GLY A 1 192 ? -29.958 15.975 41.148 1.00 51.09 192 GLY A O 1
ATOM 1520 N N . ILE A 1 193 ? -30.358 13.823 40.665 1.00 58.34 193 ILE A N 1
ATOM 1521 C CA . ILE A 1 193 ? -30.335 13.961 39.209 1.00 58.34 193 ILE A CA 1
ATOM 1522 C C . ILE A 1 193 ? -31.567 14.738 38.710 1.00 58.34 193 ILE A C 1
ATOM 1524 O O . ILE A 1 193 ? -32.700 14.292 38.879 1.00 58.34 193 ILE A O 1
ATOM 1528 N N . VAL A 1 194 ? -31.3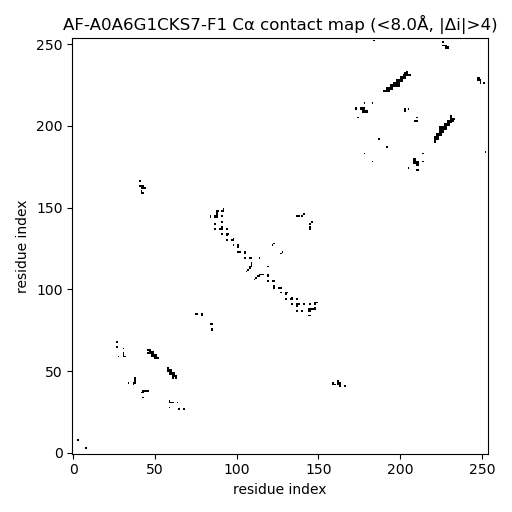54 15.877 38.040 1.00 55.38 194 VAL A N 1
ATOM 1529 C CA . VAL A 1 194 ? -32.423 16.639 37.369 1.00 55.38 194 VAL A CA 1
ATOM 1530 C C . VAL A 1 194 ? -32.737 16.005 36.013 1.00 55.38 194 VAL A C 1
ATOM 1532 O O . VAL A 1 194 ? -31.857 15.878 35.156 1.00 55.38 194 VAL A O 1
ATOM 1535 N N . HIS A 1 195 ? -34.000 15.620 35.810 1.00 57.62 195 HIS A N 1
ATOM 1536 C CA . HIS A 1 195 ? -34.479 15.014 34.569 1.00 57.62 195 HIS A CA 1
ATOM 1537 C C . HIS A 1 195 ? -34.923 16.064 33.542 1.00 57.62 195 HIS A C 1
ATOM 1539 O O . HIS A 1 195 ? -35.828 16.856 33.794 1.00 57.62 195 HIS A O 1
ATOM 1545 N N . VAL A 1 196 ? -34.324 16.029 32.352 1.00 55.84 196 VAL A N 1
ATOM 1546 C CA . VAL A 1 196 ? -34.681 16.859 31.196 1.00 55.84 196 VAL A CA 1
ATOM 1547 C C . VAL A 1 196 ? -35.411 15.986 30.157 1.00 55.84 196 VAL A C 1
ATOM 1549 O O . VAL A 1 196 ? -34.908 14.912 29.809 1.00 55.84 196 VAL A O 1
ATOM 1552 N N . PRO A 1 197 ? -36.576 16.403 29.624 1.00 52.66 197 PRO A N 1
ATOM 1553 C CA . PRO A 1 197 ? -37.392 15.614 28.692 1.00 52.66 197 PRO A CA 1
ATOM 1554 C C . PRO A 1 197 ? -36.832 15.611 27.253 1.00 52.66 197 PRO A C 1
ATOM 1556 O O . PRO A 1 197 ? -37.489 16.014 26.297 1.00 52.66 197 PRO A O 1
ATOM 1559 N N . ARG A 1 198 ? -35.588 15.157 27.081 1.00 50.41 198 ARG A N 1
ATOM 1560 C CA . ARG A 1 198 ? -34.960 14.888 25.774 1.00 50.41 198 ARG A CA 1
ATOM 1561 C C . ARG A 1 198 ? -34.390 13.467 25.756 1.00 50.41 198 ARG A C 1
ATOM 1563 O O . ARG A 1 198 ? -34.271 12.839 26.803 1.00 50.41 198 ARG A O 1
ATOM 1570 N N . ILE A 1 199 ? -34.074 12.962 24.565 1.00 60.25 199 ILE A N 1
ATOM 1571 C CA . ILE A 1 199 ? -33.468 11.640 24.349 1.00 60.25 199 ILE A CA 1
ATOM 1572 C C . ILE A 1 199 ? -31.954 11.819 24.245 1.00 60.25 199 ILE A C 1
ATOM 1574 O O . ILE A 1 199 ? -31.502 12.670 23.480 1.00 60.25 199 ILE A O 1
ATOM 1578 N N . ASP A 1 200 ? -31.190 11.005 24.970 1.00 50.72 200 ASP A N 1
ATOM 1579 C CA . ASP A 1 200 ? -29.730 10.963 24.866 1.00 50.72 200 ASP A CA 1
ATOM 1580 C C . ASP A 1 200 ? -29.270 9.649 24.229 1.00 50.72 200 ASP A C 1
ATOM 1582 O O . ASP A 1 200 ? -29.692 8.554 24.623 1.00 50.72 200 ASP A O 1
ATOM 1586 N N . LEU A 1 201 ? -28.426 9.775 23.206 1.00 58.00 201 LEU A N 1
ATOM 1587 C CA . LEU A 1 201 ? -27.936 8.663 22.402 1.00 58.00 201 LEU A CA 1
ATOM 1588 C C . LEU A 1 201 ? -26.448 8.472 22.679 1.00 58.00 201 LEU A C 1
ATOM 1590 O O . LEU A 1 201 ? -25.626 9.280 22.249 1.00 58.00 201 LEU A O 1
ATOM 1594 N N . ILE A 1 202 ? -26.091 7.386 23.363 1.00 60.78 202 ILE A N 1
ATOM 1595 C CA . ILE A 1 202 ? -24.696 7.109 23.708 1.00 60.78 202 ILE A CA 1
ATOM 1596 C C . ILE A 1 202 ? -24.216 5.925 22.888 1.00 60.78 202 ILE A C 1
ATOM 1598 O O . ILE A 1 202 ? -24.699 4.800 23.026 1.00 60.78 202 ILE A O 1
ATOM 1602 N N . TYR A 1 203 ? -23.236 6.181 22.030 1.00 52.50 203 TYR A N 1
ATOM 1603 C CA . TYR A 1 203 ? -22.586 5.135 21.261 1.00 52.50 203 TYR A CA 1
ATOM 1604 C C . TYR A 1 203 ? -21.553 4.409 22.133 1.00 52.50 203 TYR A C 1
ATOM 1606 O O . TYR A 1 203 ? -20.693 5.039 22.747 1.00 52.50 203 TYR A O 1
ATOM 1614 N N . THR A 1 204 ? -21.629 3.082 22.195 1.00 55.69 204 THR A N 1
ATOM 1615 C CA . THR A 1 204 ? -20.743 2.231 23.003 1.00 55.69 204 THR A CA 1
ATOM 1616 C C . THR A 1 204 ? -20.266 1.053 22.167 1.00 55.69 204 THR A C 1
ATOM 1618 O O . THR A 1 204 ? -21.061 0.428 21.484 1.00 55.69 204 THR A O 1
ATOM 1621 N N . GLU A 1 205 ? -18.979 0.714 22.225 1.00 53.38 205 GLU A N 1
ATOM 1622 C CA . GLU A 1 205 ? -18.443 -0.472 21.532 1.00 53.38 205 GLU A CA 1
ATOM 1623 C C . GLU A 1 205 ? -18.565 -1.766 22.370 1.00 53.38 205 GLU A C 1
ATOM 1625 O O . GLU A 1 205 ? -18.152 -2.841 21.934 1.00 53.38 205 GLU A O 1
ATOM 1630 N N . LEU A 1 206 ? -19.159 -1.690 23.568 1.00 51.75 206 LEU A N 1
ATOM 1631 C CA . LEU A 1 206 ? -19.412 -2.835 24.444 1.00 51.75 206 LEU A CA 1
ATOM 1632 C C . LEU A 1 206 ? -20.796 -3.448 24.188 1.00 51.75 206 LEU A C 1
ATOM 1634 O O . LEU A 1 206 ? -21.815 -2.768 24.287 1.00 51.75 206 LEU A O 1
ATOM 1638 N N . SER A 1 207 ? -20.834 -4.767 23.970 1.00 44.81 207 SER A N 1
ATOM 1639 C CA . SER A 1 207 ? -22.077 -5.550 23.866 1.00 44.81 207 SER A CA 1
ATOM 1640 C C . SER A 1 207 ? -22.750 -5.820 25.218 1.00 44.81 207 SER A C 1
ATOM 1642 O O . SER A 1 207 ? -23.917 -6.193 25.260 1.00 44.81 207 SER A O 1
ATOM 1644 N N . THR A 1 208 ? -22.009 -5.682 26.323 1.00 47.12 208 THR A N 1
ATOM 1645 C CA . THR A 1 208 ? -22.491 -5.865 27.700 1.00 47.12 208 THR A CA 1
ATOM 1646 C C . THR A 1 208 ? -21.765 -4.906 28.648 1.00 47.12 208 THR A C 1
ATOM 1648 O O . THR A 1 208 ? -20.533 -4.933 28.736 1.00 47.12 208 THR A O 1
ATOM 1651 N N . GLY A 1 209 ? -22.529 -4.087 29.378 1.00 51.03 209 GLY A N 1
ATOM 1652 C CA . GLY A 1 209 ? -22.018 -3.080 30.320 1.00 51.03 209 GLY A CA 1
ATOM 1653 C C . GLY A 1 209 ? -21.992 -1.658 29.751 1.00 51.03 209 GLY A C 1
ATOM 1654 O O . GLY A 1 209 ? -22.268 -1.444 28.574 1.00 51.03 209 GLY A O 1
ATOM 1655 N N . VAL A 1 210 ? -21.678 -0.684 30.607 1.00 58.31 210 VAL A N 1
ATOM 1656 C CA . VAL A 1 210 ? -21.551 0.733 30.235 1.00 58.31 210 VAL A CA 1
ATOM 1657 C C . VAL A 1 210 ? -20.078 1.142 30.326 1.00 58.31 210 VAL A C 1
ATOM 1659 O O . VAL A 1 210 ? -19.353 0.680 31.209 1.00 58.31 210 VAL A O 1
ATOM 1662 N N . LEU A 1 211 ? -19.630 1.991 29.397 1.00 56.81 211 LEU A N 1
ATOM 1663 C CA . LEU A 1 211 ? -18.252 2.481 29.329 1.00 56.81 211 LEU A CA 1
ATOM 1664 C C . LEU A 1 211 ? -17.863 3.197 30.632 1.00 56.81 211 LEU A C 1
ATOM 1666 O O . LEU A 1 211 ? -18.622 4.028 31.130 1.00 56.81 211 LEU A O 1
ATOM 1670 N N . ALA A 1 212 ? -16.659 2.949 31.151 1.00 59.31 212 ALA A N 1
ATOM 1671 C CA . ALA A 1 212 ? -16.171 3.573 32.389 1.00 59.31 212 ALA A CA 1
ATOM 1672 C C . ALA A 1 212 ? -16.211 5.112 32.356 1.00 59.31 212 ALA A C 1
ATOM 1674 O O . ALA A 1 212 ? -16.442 5.763 33.372 1.00 59.31 212 ALA A O 1
ATOM 1675 N N . ILE A 1 213 ? -16.031 5.694 31.168 1.00 60.44 213 ILE A N 1
ATOM 1676 C CA . ILE A 1 213 ? -16.090 7.141 30.925 1.00 60.44 213 ILE A CA 1
ATOM 1677 C C . ILE A 1 213 ? -17.477 7.714 31.252 1.00 60.44 213 ILE A C 1
ATOM 1679 O O . ILE A 1 213 ? -17.575 8.836 31.741 1.00 60.44 213 ILE A O 1
ATOM 1683 N N . PHE A 1 214 ? -18.547 6.936 31.068 1.00 62.38 214 PHE A N 1
ATOM 1684 C CA . PHE A 1 214 ? -19.894 7.364 31.438 1.00 62.38 214 PHE A CA 1
ATOM 1685 C C . PHE A 1 214 ? -20.030 7.556 32.949 1.00 62.38 214 PHE A C 1
ATOM 1687 O O . PHE A 1 214 ? -20.667 8.507 33.379 1.00 62.38 214 PHE A O 1
ATOM 1694 N N . SER A 1 215 ? -19.377 6.723 33.767 1.00 58.84 215 SER A N 1
ATOM 1695 C CA . SER A 1 215 ? -19.379 6.916 35.222 1.00 58.84 215 SER A CA 1
ATOM 1696 C C . SER A 1 215 ? -18.768 8.258 35.620 1.00 58.84 215 SER A C 1
ATOM 1698 O O . SER A 1 215 ? -19.260 8.882 36.551 1.00 58.84 215 SER A O 1
ATOM 1700 N N . HIS A 1 216 ? -17.720 8.702 34.921 1.00 65.00 216 HIS A N 1
ATOM 1701 C CA . HIS A 1 216 ? -17.097 10.004 35.159 1.00 65.00 216 HIS A CA 1
ATOM 1702 C C . HIS A 1 216 ? -17.975 11.159 34.656 1.00 65.00 216 HIS A C 1
ATOM 1704 O O . HIS A 1 216 ? -18.019 12.223 35.264 1.00 65.00 216 HIS A O 1
ATOM 1710 N N . PHE A 1 217 ? -18.693 10.956 33.550 1.00 66.06 217 PHE A N 1
ATOM 1711 C CA . PHE A 1 217 ? -19.677 11.918 33.054 1.00 66.06 217 PHE A CA 1
ATOM 1712 C C . PHE A 1 217 ? -20.827 12.099 34.057 1.00 66.06 217 PHE A C 1
ATOM 1714 O O . PHE A 1 217 ? -21.212 13.225 34.353 1.00 66.06 217 PHE A O 1
ATOM 1721 N N . VAL A 1 218 ? -21.305 10.998 34.650 1.00 64.31 218 VAL A N 1
ATOM 1722 C CA . VAL A 1 218 ? -22.384 10.990 35.650 1.00 64.31 218 VAL A CA 1
ATOM 1723 C C . VAL A 1 218 ? -22.008 11.680 36.949 1.00 64.31 218 VAL A C 1
ATOM 1725 O O . VAL A 1 218 ? -22.846 12.363 37.524 1.00 64.31 218 VAL A O 1
ATOM 1728 N N . THR A 1 219 ? -20.764 11.558 37.401 1.00 63.66 219 THR A N 1
ATOM 1729 C CA . THR A 1 219 ? -20.321 12.251 38.615 1.00 63.66 219 THR A CA 1
ATOM 1730 C C . THR A 1 219 ? -20.025 13.734 38.407 1.00 63.66 219 THR A C 1
ATOM 1732 O O . THR A 1 219 ? -20.003 14.466 39.390 1.00 63.66 219 THR A O 1
ATOM 1735 N N . ASN A 1 220 ? -19.807 14.196 37.170 1.00 63.03 220 ASN A N 1
ATOM 1736 C CA . ASN A 1 220 ? -19.442 15.592 36.891 1.00 63.03 220 ASN A CA 1
ATOM 1737 C C . ASN A 1 220 ? -20.585 16.445 36.316 1.00 63.03 220 ASN A C 1
ATOM 1739 O O . ASN A 1 220 ? -20.475 17.669 36.323 1.00 63.03 220 ASN A O 1
ATOM 1743 N N . LEU A 1 221 ? -21.668 15.843 35.811 1.00 62.47 221 LEU A N 1
ATOM 1744 C CA . LEU A 1 221 ? -22.786 16.572 35.204 1.00 62.47 221 LEU A CA 1
ATOM 1745 C C . LEU A 1 221 ? -24.118 16.225 35.895 1.00 62.47 221 LEU A C 1
ATOM 1747 O O . LEU A 1 221 ? -24.611 15.109 35.738 1.00 62.47 221 LEU A O 1
ATOM 1751 N N . PRO A 1 222 ? -24.745 17.176 36.615 1.00 56.41 222 PRO A N 1
ATOM 1752 C CA . PRO A 1 222 ? -25.984 16.951 37.368 1.00 56.41 222 PRO A CA 1
ATOM 1753 C C . PRO A 1 222 ? -27.275 17.053 36.525 1.00 56.41 222 PRO A C 1
ATOM 1755 O O . PRO A 1 222 ? -28.343 17.345 37.060 1.00 56.41 222 PRO A O 1
ATOM 1758 N N . ALA A 1 223 ? -27.217 16.819 35.210 1.00 56.72 223 ALA A N 1
ATOM 1759 C CA . ALA A 1 223 ? -28.379 16.911 34.320 1.00 56.72 223 ALA A CA 1
ATOM 1760 C C . ALA A 1 223 ? -28.487 15.672 33.425 1.00 56.72 223 ALA A C 1
ATOM 1762 O O . ALA A 1 223 ? -27.559 15.360 32.678 1.00 56.72 223 ALA A O 1
ATOM 1763 N N . PHE A 1 224 ? -29.628 14.978 33.478 1.00 56.62 224 PHE A N 1
ATOM 1764 C CA . PHE A 1 224 ? -29.851 13.753 32.711 1.00 56.62 224 PHE A CA 1
ATOM 1765 C C . PHE A 1 224 ? -31.147 13.754 31.917 1.00 56.62 224 PHE A C 1
ATOM 1767 O O . PHE A 1 224 ? -32.188 14.234 32.344 1.00 56.62 224 PHE A O 1
ATOM 1774 N N . HIS A 1 225 ? -31.078 13.127 30.752 1.00 57.09 225 HIS A N 1
ATOM 1775 C CA . HIS A 1 225 ? -32.190 12.919 29.840 1.00 57.09 225 HIS A CA 1
ATOM 1776 C C . HIS A 1 225 ? -33.072 11.726 30.259 1.00 57.09 225 HIS A C 1
ATOM 1778 O O . HIS A 1 225 ? -32.561 10.721 30.757 1.00 57.09 225 HIS A O 1
ATOM 1784 N N . GLN A 1 226 ? -34.393 11.836 30.069 1.00 51.66 226 GLN A N 1
ATOM 1785 C CA . GLN A 1 226 ? -35.396 10.845 30.511 1.00 51.66 226 GLN A CA 1
ATOM 1786 C C . GLN A 1 226 ? -35.271 9.480 29.812 1.0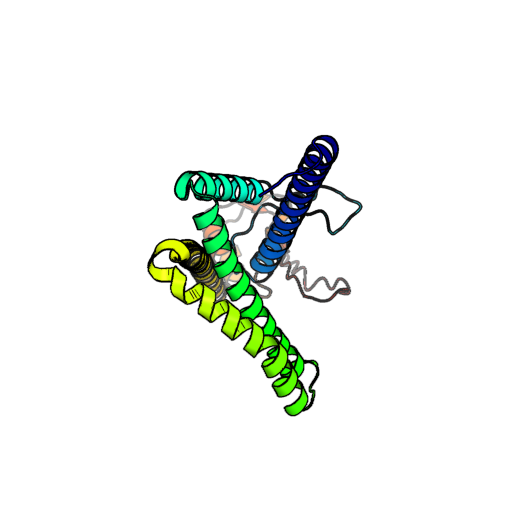0 51.66 226 GLN A C 1
ATOM 1788 O O . GLN A 1 226 ? -35.552 8.449 30.415 1.00 51.66 226 GLN A O 1
ATOM 1793 N N . VAL A 1 227 ? -34.823 9.461 28.553 1.00 55.03 227 VAL A N 1
ATOM 1794 C CA . VAL A 1 227 ? -34.637 8.231 27.773 1.00 55.03 227 VAL A CA 1
ATOM 1795 C C . VAL A 1 227 ? -33.184 8.139 27.329 1.00 55.03 227 VAL A C 1
ATOM 1797 O O . VAL A 1 227 ? -32.692 9.016 26.617 1.00 55.03 227 VAL A O 1
ATOM 1800 N N . ARG A 1 228 ? -32.503 7.063 27.734 1.00 56.22 228 ARG A N 1
ATOM 1801 C CA . ARG A 1 228 ? -31.127 6.756 27.321 1.00 56.22 228 ARG A CA 1
ATOM 1802 C C . ARG A 1 228 ? -31.115 5.534 26.423 1.00 56.22 228 ARG A C 1
ATOM 1804 O O . ARG A 1 228 ? -31.551 4.460 26.834 1.00 56.22 228 ARG A O 1
ATOM 1811 N N . VAL A 1 229 ? -30.581 5.690 25.216 1.00 59.16 229 VAL A N 1
ATOM 1812 C CA . VAL A 1 229 ? -30.384 4.578 24.284 1.00 59.16 229 VAL A CA 1
ATOM 1813 C C . VAL A 1 229 ? -28.887 4.373 24.092 1.00 59.16 229 VAL A C 1
ATOM 1815 O O . VAL A 1 229 ? -28.201 5.203 23.496 1.00 59.16 229 VAL A O 1
ATOM 1818 N N . PHE A 1 230 ? -28.382 3.254 24.609 1.00 58.97 230 PHE A N 1
ATOM 1819 C CA . PHE A 1 230 ? -27.020 2.805 24.347 1.00 58.97 230 PHE A CA 1
ATOM 1820 C C . PHE A 1 230 ? -27.004 2.025 23.035 1.00 58.97 230 PHE A C 1
ATOM 1822 O O . PHE A 1 230 ? -27.602 0.954 22.943 1.00 58.97 230 PHE A O 1
ATOM 1829 N N . ILE A 1 231 ? -26.337 2.561 22.015 1.00 56.28 231 ILE A N 1
ATOM 1830 C CA . ILE A 1 231 ? -26.220 1.902 20.712 1.00 56.28 231 ILE A CA 1
ATOM 1831 C C . ILE A 1 231 ? -24.823 1.307 20.588 1.00 56.28 231 ILE A C 1
ATOM 1833 O O . ILE A 1 231 ? -23.831 2.033 20.575 1.00 56.28 231 ILE A O 1
ATOM 1837 N N . CYS A 1 232 ? -24.762 -0.017 20.446 1.00 51.69 232 CYS A N 1
ATOM 1838 C CA . CYS A 1 232 ? -23.551 -0.739 20.076 1.00 51.69 232 CYS A CA 1
ATOM 1839 C C . CYS A 1 232 ? -23.696 -1.294 18.664 1.00 51.69 232 CYS A C 1
ATOM 1841 O O . CYS A 1 232 ? -24.416 -2.267 18.443 1.00 51.69 232 CYS A O 1
ATOM 1843 N N . VAL A 1 233 ? -22.996 -0.694 17.698 1.00 55.28 233 VAL A N 1
ATOM 1844 C CA . VAL A 1 233 ? -22.932 -1.232 16.334 1.00 55.28 233 VAL A CA 1
ATOM 1845 C C . VAL A 1 233 ? -21.670 -2.069 16.205 1.00 55.28 233 VAL A C 1
ATOM 1847 O O . VAL A 1 233 ? -20.554 -1.552 16.236 1.00 55.28 233 VAL A O 1
ATOM 1850 N N . LYS A 1 234 ? -21.854 -3.381 16.048 1.00 46.81 234 LYS A N 1
ATOM 1851 C CA . LYS A 1 234 ? -20.776 -4.323 15.757 1.00 46.81 234 LYS A CA 1
ATOM 1852 C C . LYS A 1 234 ? -20.901 -4.758 14.302 1.00 46.81 234 LYS A C 1
ATOM 1854 O O . LYS A 1 234 ? -21.895 -5.373 13.928 1.00 46.81 234 LYS A O 1
ATOM 1859 N N . ALA A 1 235 ? -19.914 -4.413 13.480 1.00 45.94 235 ALA A N 1
ATOM 1860 C CA . ALA A 1 235 ? -19.867 -4.869 12.097 1.00 45.94 235 ALA A CA 1
ATOM 1861 C C . ALA A 1 235 ? -19.479 -6.354 12.080 1.00 45.94 235 ALA A C 1
ATOM 1863 O O . ALA A 1 235 ? -18.395 -6.726 12.525 1.00 45.94 235 ALA A O 1
ATOM 1864 N N . ILE A 1 236 ? -20.390 -7.203 11.608 1.00 44.72 236 ILE A N 1
ATOM 1865 C CA . ILE A 1 236 ? -20.171 -8.643 11.446 1.00 44.72 236 ILE A CA 1
ATOM 1866 C C . ILE A 1 236 ? -19.909 -8.883 9.952 1.00 44.72 236 ILE A C 1
ATOM 1868 O O . ILE A 1 236 ? -20.644 -8.327 9.134 1.00 44.72 236 ILE A O 1
ATOM 1872 N N . PRO A 1 237 ? -18.904 -9.688 9.562 1.00 44.06 237 PRO A N 1
ATOM 1873 C CA . PRO A 1 237 ? -18.584 -9.951 8.161 1.00 44.06 237 PRO A CA 1
ATOM 1874 C C . PRO A 1 237 ? -19.559 -10.975 7.554 1.00 44.06 237 PRO A C 1
ATOM 1876 O O . PRO A 1 237 ? -19.157 -12.039 7.098 1.00 44.06 237 PRO A O 1
ATOM 1879 N N . VAL A 1 238 ? -20.860 -10.676 7.581 1.00 40.53 238 VAL A N 1
ATOM 1880 C CA . VAL A 1 238 ? -21.905 -11.464 6.915 1.00 40.53 238 VAL A CA 1
ATOM 1881 C C . VAL A 1 238 ? -22.708 -10.559 5.972 1.00 40.53 238 VAL A C 1
ATOM 1883 O O . VAL A 1 238 ? -23.086 -9.457 6.368 1.00 40.53 238 VAL A O 1
ATOM 1886 N N . PRO A 1 239 ? -22.969 -10.989 4.723 1.00 37.59 239 PRO A N 1
ATOM 1887 C CA . PRO A 1 239 ? -23.568 -10.136 3.693 1.00 37.59 239 PRO A CA 1
ATOM 1888 C C . PRO A 1 239 ? -25.033 -9.775 3.968 1.00 37.59 239 PRO A C 1
ATOM 1890 O O . PRO A 1 239 ? -25.494 -8.740 3.502 1.00 37.59 239 PRO A O 1
ATOM 1893 N N . HIS A 1 240 ? -25.763 -10.597 4.727 1.00 38.50 240 HIS A N 1
ATOM 1894 C CA . HIS A 1 240 ? -27.106 -10.288 5.213 1.00 38.50 240 HIS A CA 1
ATOM 1895 C C . HIS A 1 240 ? -27.213 -10.704 6.679 1.00 38.50 240 HIS A C 1
ATOM 1897 O O . HIS A 1 240 ? -27.053 -11.875 7.018 1.00 38.50 240 HIS A O 1
ATOM 1903 N N . VAL A 1 241 ? -27.512 -9.743 7.546 1.00 49.94 241 VAL A N 1
ATOM 1904 C CA . VAL A 1 241 ? -27.904 -9.990 8.936 1.00 49.94 241 VAL A CA 1
ATOM 1905 C C . VAL A 1 241 ? -29.395 -9.703 9.029 1.00 49.94 241 VAL A C 1
ATOM 1907 O O . VAL A 1 241 ? -29.833 -8.625 8.625 1.00 49.94 241 VAL A O 1
ATOM 1910 N N . ARG A 1 242 ? -30.195 -10.629 9.575 1.00 40.56 242 ARG A N 1
ATOM 1911 C CA . ARG A 1 242 ? -31.529 -10.239 10.057 1.00 40.56 242 ARG A CA 1
ATOM 1912 C C . ARG A 1 242 ? -31.297 -9.180 11.122 1.00 40.56 242 ARG A C 1
ATOM 1914 O O . ARG A 1 242 ? -30.545 -9.441 12.063 1.00 40.56 242 ARG A O 1
ATOM 1921 N N . ILE A 1 243 ? -31.898 -8.003 10.949 1.00 43.88 243 ILE A N 1
ATOM 1922 C CA . ILE A 1 243 ? -31.835 -6.910 11.920 1.00 43.88 243 ILE A CA 1
ATOM 1923 C C . ILE A 1 243 ? -32.293 -7.482 13.259 1.00 43.88 243 ILE A C 1
ATOM 1925 O O . ILE A 1 243 ? -33.476 -7.704 13.490 1.00 43.88 243 ILE A O 1
ATOM 1929 N N . THR A 1 244 ? -31.326 -7.787 14.113 1.00 42.31 244 THR A N 1
ATOM 1930 C CA . THR A 1 244 ? -31.567 -8.285 15.456 1.00 42.31 244 THR A CA 1
ATOM 1931 C C . THR A 1 244 ? -31.182 -7.131 16.353 1.00 42.31 244 THR A C 1
ATOM 1933 O O . THR A 1 244 ? -30.002 -6.884 16.591 1.00 42.31 244 THR A O 1
ATOM 1936 N N . VAL A 1 245 ? -32.180 -6.355 16.774 1.00 42.09 245 VAL A N 1
ATOM 1937 C CA . VAL A 1 245 ? -31.993 -5.333 17.803 1.00 42.09 245 VAL A CA 1
ATOM 1938 C C . VAL A 1 245 ? -31.744 -6.086 19.107 1.00 42.09 245 VAL A C 1
ATOM 1940 O O . VAL A 1 245 ? -32.678 -6.510 19.782 1.00 42.09 245 VAL A O 1
ATOM 1943 N N . ILE A 1 246 ? -30.475 -6.333 19.429 1.00 41.09 246 ILE A N 1
ATOM 1944 C CA . ILE A 1 246 ? -30.097 -6.953 20.698 1.00 41.09 246 ILE A CA 1
ATOM 1945 C C . ILE A 1 246 ? -30.209 -5.863 21.765 1.00 41.09 246 ILE A C 1
ATOM 1947 O O . ILE A 1 246 ? -29.315 -5.040 21.926 1.00 41.09 246 ILE A O 1
ATOM 1951 N N . ALA A 1 247 ? -31.360 -5.871 22.437 1.00 35.09 247 ALA A N 1
ATOM 1952 C CA . ALA A 1 247 ? -31.708 -5.122 23.639 1.00 35.09 247 ALA A CA 1
ATOM 1953 C C . ALA A 1 247 ? -31.506 -3.596 23.569 1.00 35.09 247 ALA A C 1
ATOM 1955 O O . ALA A 1 247 ? -30.495 -3.046 24.001 1.00 35.09 247 ALA A O 1
ATOM 1956 N N . VAL A 1 248 ? -32.580 -2.888 23.205 1.00 35.16 248 VAL A N 1
ATOM 1957 C CA . VAL A 1 248 ? -32.874 -1.614 23.870 1.00 35.16 248 VAL A CA 1
ATOM 1958 C C . VAL A 1 248 ? -33.187 -1.978 25.319 1.00 35.16 248 VAL A C 1
ATOM 1960 O O . VAL A 1 248 ? -34.304 -2.380 25.633 1.00 35.16 248 VAL A O 1
ATOM 1963 N N . SER A 1 249 ? -32.198 -1.906 26.211 1.00 34.84 249 SER A N 1
ATOM 1964 C CA . SER A 1 249 ? -32.496 -1.897 27.642 1.00 34.84 249 SER A CA 1
ATOM 1965 C C . SER A 1 249 ? -33.161 -0.558 27.939 1.00 34.84 249 SER A C 1
ATOM 1967 O O . SER A 1 249 ? -32.500 0.398 28.338 1.00 34.84 249 SER A O 1
ATOM 1969 N N . CYS A 1 250 ? -34.473 -0.484 27.712 1.00 30.94 250 CYS A N 1
ATOM 1970 C CA . CYS A 1 250 ? -35.329 0.551 28.265 1.00 30.94 250 CYS A CA 1
ATOM 1971 C C . CYS A 1 250 ? -35.407 0.287 29.774 1.00 30.94 250 CYS A C 1
ATOM 1973 O O . CYS A 1 250 ? -36.363 -0.280 30.292 1.00 30.94 250 CYS A O 1
ATOM 1975 N N . GLY A 1 251 ? -34.317 0.593 30.475 1.00 33.69 251 GLY A N 1
ATOM 1976 C CA . GLY A 1 251 ? -34.345 0.708 31.917 1.00 33.69 251 GLY A CA 1
ATOM 1977 C C . GLY A 1 251 ? -35.063 2.007 32.214 1.00 33.69 251 GLY A C 1
ATOM 1978 O O . GLY A 1 251 ? -34.436 3.064 32.173 1.00 33.69 251 GLY A O 1
ATOM 1979 N N . SER A 1 252 ? -36.370 1.929 32.460 1.00 28.17 252 SER A N 1
ATOM 1980 C CA . SER A 1 252 ? -37.067 2.987 33.177 1.00 28.17 252 SER A CA 1
ATOM 1981 C C . SER A 1 252 ? -36.381 3.071 34.540 1.00 28.17 252 SER A C 1
ATOM 1983 O O . SER A 1 252 ? -36.581 2.205 35.386 1.00 28.17 252 SER A O 1
ATOM 1985 N N . MET A 1 253 ? -35.473 4.035 34.706 1.00 35.06 253 MET A N 1
ATOM 1986 C CA . MET A 1 253 ? -35.030 4.443 36.034 1.00 35.06 253 MET A CA 1
ATOM 1987 C C . MET A 1 253 ? -36.204 5.205 36.631 1.00 35.06 253 MET A C 1
ATOM 1989 O O . MET A 1 253 ? -36.386 6.385 36.337 1.00 35.06 253 MET A O 1
ATOM 1993 N N . VAL A 1 254 ? -37.051 4.469 37.347 1.00 30.11 254 VAL A N 1
ATOM 1994 C CA . VAL A 1 254 ? -37.916 5.027 38.385 1.00 30.11 254 VAL A CA 1
ATOM 1995 C C . VAL A 1 254 ? -37.117 5.001 39.677 1.00 30.11 254 VAL A C 1
ATOM 1997 O O . VAL A 1 254 ? -36.461 3.960 39.916 1.00 30.11 254 VAL A O 1
#